Protein AF-A0A2V7C847-F1 (afdb_monomer)

Solvent-accessible surface area (backbone atoms only — not comparable to full-atom values): 15690 Å² total; per-residue (Å²): 113,68,68,62,54,52,50,50,49,53,51,52,54,48,43,52,40,37,51,51,35,56,69,55,49,76,76,31,42,34,55,38,58,64,88,46,53,33,32,20,44,33,34,31,58,15,56,32,92,61,45,35,52,54,46,49,51,51,30,59,78,64,74,48,41,28,23,35,25,29,14,31,58,37,35,71,74,41,48,65,57,46,34,48,44,40,74,72,67,32,42,64,26,30,21,29,23,79,65,59,54,33,56,82,42,55,58,70,56,37,37,51,27,43,55,53,15,41,54,53,50,12,67,53,51,74,48,66,33,55,36,32,33,53,34,95,76,35,47,26,55,46,45,63,57,40,29,61,75,65,63,32,41,53,42,64,49,70,40,64,56,48,81,94,47,77,57,56,28,72,54,36,31,50,51,46,61,74,66,64,49,49,10,31,21,36,51,43,37,29,53,39,77,44,86,65,32,30,66,31,42,64,71,19,48,63,62,36,54,51,52,40,42,74,73,62,38,45,58,29,28,57,65,34,51,66,70,58,50,64,62,54,57,48,49,49,52,51,49,62,75,64,51,81,74,81,89,67,91,70,85,76,77,79,81,86,79,82,85,81,86,87,81,89,80,89,84,85,89,85,88,84,86,90,85,84,88,86,83,89,82,84,82,136

Structure (mmCIF, N/CA/C/O backbone):
data_AF-A0A2V7C847-F1
#
_entry.id   AF-A0A2V7C847-F1
#
loop_
_atom_site.group_PDB
_atom_site.id
_atom_site.type_symbol
_atom_site.label_atom_id
_atom_site.label_alt_id
_atom_site.label_comp_id
_atom_site.label_asym_id
_atom_site.label_entity_id
_atom_site.label_seq_id
_atom_site.pdbx_PDB_ins_code
_atom_site.Cartn_x
_atom_site.Cartn_y
_atom_site.Cartn_z
_atom_site.occupancy
_atom_site.B_iso_or_equiv
_atom_site.auth_seq_id
_atom_site.auth_comp_id
_atom_site.auth_asym_id
_atom_site.auth_atom_id
_atom_site.pdbx_PDB_model_num
ATOM 1 N N . MET A 1 1 ? 32.191 13.948 -32.597 1.00 63.41 1 MET A N 1
ATOM 2 C CA . MET A 1 1 ? 30.907 14.693 -32.515 1.00 63.41 1 MET A CA 1
ATOM 3 C C . MET A 1 1 ? 29.656 13.808 -32.612 1.00 63.41 1 MET A C 1
ATOM 5 O O . MET A 1 1 ? 28.719 14.061 -31.869 1.00 63.41 1 MET A O 1
ATOM 9 N N . ILE A 1 2 ? 29.609 12.773 -33.466 1.00 70.44 2 ILE A N 1
ATOM 10 C CA . ILE A 1 2 ? 28.421 11.898 -33.628 1.00 70.44 2 ILE A CA 1
ATOM 11 C C . ILE A 1 2 ? 28.095 11.098 -32.352 1.00 70.44 2 ILE A C 1
ATOM 13 O O . ILE A 1 2 ? 26.959 11.124 -31.893 1.00 70.44 2 ILE A O 1
ATOM 17 N N . LEU A 1 3 ? 29.098 10.477 -31.719 1.00 63.53 3 LEU A N 1
ATOM 18 C CA . LEU A 1 3 ? 28.917 9.714 -30.473 1.00 63.53 3 LEU A CA 1
ATOM 19 C C . LEU A 1 3 ? 28.355 10.564 -29.319 1.00 63.53 3 LEU A C 1
ATOM 21 O O . LEU A 1 3 ? 27.485 10.104 -28.590 1.00 63.53 3 LEU A O 1
ATOM 25 N N . ALA A 1 4 ? 28.781 11.826 -29.199 1.00 55.19 4 ALA A N 1
ATOM 26 C CA . ALA A 1 4 ? 28.272 12.748 -28.181 1.00 55.19 4 ALA A CA 1
ATOM 27 C C . ALA A 1 4 ? 26.795 13.123 -28.413 1.00 55.19 4 ALA A C 1
ATOM 29 O O . ALA A 1 4 ? 26.022 13.207 -27.463 1.00 55.19 4 ALA A O 1
ATOM 30 N N . ARG A 1 5 ? 26.377 13.293 -29.676 1.00 64.62 5 ARG A N 1
ATOM 31 C CA . ARG A 1 5 ? 24.971 13.549 -30.038 1.00 64.62 5 ARG A CA 1
ATOM 32 C C . ARG A 1 5 ? 24.081 12.324 -29.810 1.00 64.62 5 ARG A C 1
ATOM 34 O O . ARG A 1 5 ? 22.969 12.478 -29.317 1.00 64.62 5 ARG A O 1
ATOM 41 N N . LEU A 1 6 ? 24.578 11.122 -30.111 1.00 70.19 6 LEU A N 1
ATOM 42 C CA . LEU A 1 6 ? 23.873 9.867 -29.822 1.00 70.19 6 LEU A CA 1
ATOM 43 C C . LEU A 1 6 ? 23.720 9.639 -28.312 1.00 70.19 6 LEU A C 1
ATOM 45 O O . LEU A 1 6 ? 22.632 9.291 -27.860 1.00 70.19 6 LEU A O 1
ATOM 49 N N . ALA A 1 7 ? 24.770 9.901 -27.530 1.00 64.94 7 ALA A N 1
ATOM 50 C CA . ALA A 1 7 ? 24.717 9.812 -26.073 1.00 64.94 7 ALA A CA 1
ATOM 51 C C . ALA A 1 7 ? 23.714 10.811 -25.470 1.00 64.94 7 ALA A C 1
ATOM 53 O O . ALA A 1 7 ? 22.916 10.435 -24.614 1.00 64.94 7 ALA A O 1
ATOM 54 N N . LEU A 1 8 ? 23.690 12.057 -25.960 1.00 73.69 8 LEU A N 1
ATOM 55 C CA . LEU A 1 8 ? 22.731 13.072 -25.514 1.00 73.69 8 LEU A CA 1
ATOM 56 C C . LEU A 1 8 ? 21.283 12.700 -25.877 1.00 73.69 8 LEU A C 1
ATOM 58 O O . LEU A 1 8 ? 20.383 12.860 -25.056 1.00 73.69 8 LEU A O 1
ATOM 62 N N . GLY A 1 9 ? 21.059 12.154 -27.076 1.00 76.12 9 GLY A N 1
ATOM 63 C CA . GLY A 1 9 ? 19.746 11.661 -27.499 1.00 76.12 9 GLY A CA 1
ATOM 64 C C . GLY A 1 9 ? 19.255 10.481 -26.654 1.00 76.12 9 GLY A C 1
ATOM 65 O O . GLY A 1 9 ? 18.103 10.470 -26.225 1.00 76.12 9 GLY A O 1
ATOM 66 N N . ALA A 1 10 ? 20.135 9.524 -26.351 1.00 78.38 10 ALA A N 1
ATOM 67 C CA . ALA A 1 10 ? 19.816 8.389 -25.486 1.00 78.38 10 ALA A CA 1
ATOM 68 C C . ALA A 1 10 ? 19.511 8.826 -24.043 1.00 78.38 10 ALA A C 1
ATOM 70 O O . ALA A 1 10 ? 18.536 8.360 -23.454 1.00 78.38 10 ALA A O 1
ATOM 71 N N . ALA A 1 11 ? 20.292 9.764 -23.495 1.00 77.56 11 ALA A N 1
ATOM 72 C CA . ALA A 1 11 ? 20.045 10.338 -22.174 1.00 77.56 11 ALA A CA 1
ATOM 73 C C . ALA A 1 11 ? 18.707 11.094 -22.119 1.00 77.56 11 ALA A C 1
ATOM 75 O O . ALA A 1 11 ? 17.936 10.905 -21.181 1.00 77.56 11 ALA A O 1
ATOM 76 N N . GLY A 1 12 ? 18.393 11.891 -23.146 1.00 81.44 12 GLY A N 1
ATOM 77 C CA . GLY A 1 12 ? 17.113 12.592 -23.260 1.00 81.44 12 GLY A CA 1
ATOM 78 C C . GLY A 1 12 ? 15.919 11.638 -23.366 1.00 81.44 12 GLY A C 1
ATOM 79 O O . GLY A 1 12 ? 14.918 11.827 -22.678 1.00 81.44 12 GLY A O 1
ATOM 80 N N . ALA A 1 13 ? 16.037 10.573 -24.163 1.00 81.81 13 ALA A N 1
ATOM 81 C CA . ALA A 1 13 ? 14.998 9.552 -24.292 1.00 81.81 13 ALA A CA 1
ATOM 82 C C . ALA A 1 13 ? 14.771 8.784 -22.980 1.00 81.81 13 ALA A C 1
ATOM 84 O O . ALA A 1 13 ? 13.625 8.563 -22.582 1.00 81.81 13 ALA A O 1
ATOM 85 N N . TRP A 1 14 ? 15.844 8.415 -22.274 1.00 81.94 14 TRP A N 1
ATOM 86 C CA . TRP A 1 14 ? 15.729 7.775 -20.965 1.00 81.94 14 TRP A CA 1
A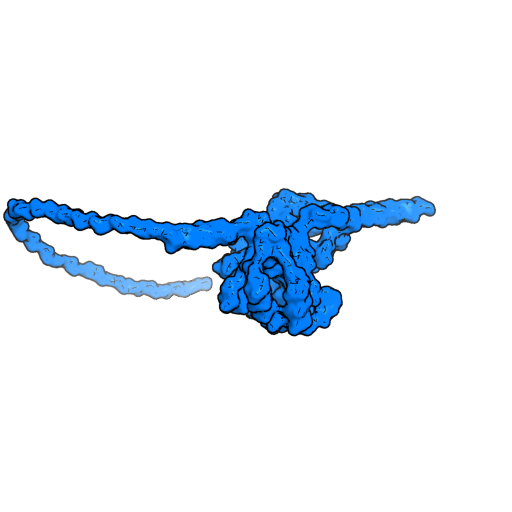TOM 87 C C . TRP A 1 14 ? 15.128 8.721 -19.922 1.00 81.94 14 TRP A C 1
ATOM 89 O O . TRP A 1 14 ? 14.224 8.318 -19.196 1.00 81.94 14 TRP A O 1
ATOM 99 N N . ALA A 1 15 ? 15.540 9.992 -19.892 1.00 80.06 15 ALA A N 1
ATOM 100 C CA . ALA A 1 15 ? 14.943 10.989 -19.009 1.00 80.06 15 ALA A CA 1
ATOM 101 C C . ALA A 1 15 ? 13.439 11.158 -19.287 1.00 80.06 15 ALA A C 1
ATOM 103 O O . ALA A 1 15 ? 12.631 11.117 -18.362 1.00 80.06 15 ALA A O 1
ATOM 104 N N . ALA A 1 16 ? 13.029 11.247 -20.554 1.00 82.75 16 ALA A N 1
ATOM 105 C CA . ALA A 1 16 ? 11.616 11.307 -20.922 1.00 82.75 16 ALA A CA 1
ATOM 106 C C . ALA A 1 16 ? 10.838 10.046 -20.501 1.00 82.75 16 ALA A C 1
ATOM 108 O O . ALA A 1 16 ? 9.692 10.152 -20.074 1.00 82.75 16 ALA A O 1
ATOM 109 N 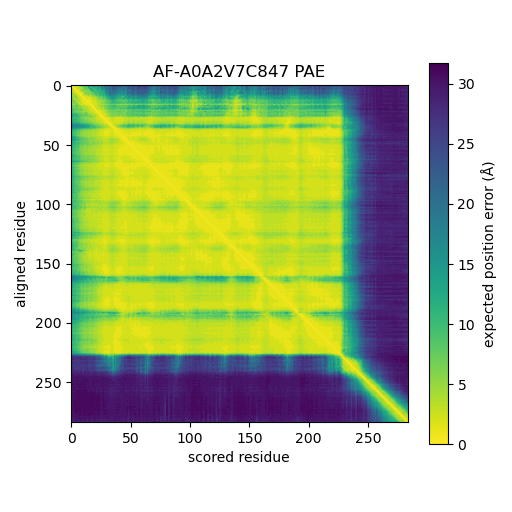N . TYR A 1 17 ? 11.456 8.863 -20.577 1.00 84.38 17 TYR A N 1
ATOM 110 C CA . TYR A 1 17 ? 10.845 7.588 -20.188 1.00 84.38 17 TYR A CA 1
ATOM 111 C C . TYR A 1 17 ? 10.769 7.369 -18.670 1.00 84.38 17 TYR A C 1
ATOM 113 O O . TYR A 1 17 ? 9.817 6.754 -18.190 1.00 84.38 17 TYR A O 1
ATOM 121 N N . ALA A 1 18 ? 11.774 7.827 -17.929 1.00 79.38 18 ALA A N 1
ATOM 122 C CA . ALA A 1 18 ? 11.956 7.522 -16.515 1.00 79.38 18 ALA A CA 1
ATOM 123 C C . ALA A 1 18 ? 11.469 8.670 -15.611 1.00 79.38 18 ALA A C 1
ATOM 125 O O . ALA A 1 18 ? 10.852 8.420 -14.585 1.00 79.38 18 ALA A O 1
ATOM 126 N N . TRP A 1 19 ? 11.671 9.930 -16.010 1.00 80.00 19 TRP A N 1
ATOM 127 C CA . TRP A 1 19 ? 11.243 11.116 -15.252 1.00 80.00 19 TRP A CA 1
ATOM 128 C C . TRP A 1 19 ? 9.922 11.694 -15.737 1.00 80.00 19 TRP A C 1
ATOM 130 O O . TRP A 1 19 ? 9.071 12.035 -14.919 1.00 80.00 19 TRP A O 1
ATOM 140 N N . GLY A 1 20 ? 9.728 11.782 -17.056 1.00 79.75 20 GLY A N 1
ATOM 141 C CA . GLY A 1 20 ? 8.493 12.307 -17.650 1.00 79.75 20 GLY A CA 1
ATOM 142 C C . GLY A 1 20 ? 7.205 11.728 -17.037 1.00 79.75 20 GLY A C 1
ATOM 143 O O . GLY A 1 20 ? 6.296 12.493 -16.711 1.00 79.75 20 GLY A O 1
ATOM 144 N N . PRO A 1 21 ? 7.117 10.412 -16.765 1.00 84.94 21 PRO A N 1
ATOM 145 C CA . PRO A 1 21 ? 5.919 9.806 -16.190 1.00 84.94 21 PRO A CA 1
ATOM 146 C C . PRO A 1 21 ? 5.657 10.174 -14.730 1.00 84.94 21 PRO A C 1
ATOM 148 O O . PRO A 1 21 ? 4.555 9.925 -14.251 1.00 84.94 21 PRO A O 1
ATOM 151 N N . HIS A 1 22 ? 6.596 10.801 -14.014 1.00 83.81 22 HIS A N 1
ATOM 152 C CA . HIS A 1 22 ? 6.296 11.339 -12.686 1.00 83.81 22 HIS A CA 1
ATOM 153 C C . HIS A 1 22 ? 5.215 12.426 -12.750 1.00 83.81 22 HIS A C 1
ATOM 155 O O . HIS A 1 22 ? 4.422 12.542 -11.816 1.00 83.81 22 HIS A O 1
ATOM 161 N N . LEU A 1 23 ? 5.082 13.135 -13.878 1.00 82.69 23 LEU A N 1
ATOM 162 C CA . LEU A 1 23 ? 3.962 14.052 -14.123 1.00 82.69 23 LEU A CA 1
ATOM 163 C C . LEU A 1 23 ? 2.610 13.320 -14.143 1.00 82.69 23 LEU A C 1
ATOM 165 O O . LEU A 1 23 ? 1.597 13.869 -13.712 1.00 82.69 23 LEU A O 1
ATOM 169 N N . LEU A 1 24 ? 2.598 12.051 -14.565 1.00 83.19 24 LEU A N 1
ATOM 170 C CA . LEU A 1 24 ? 1.407 11.196 -14.573 1.00 83.19 24 LEU A CA 1
ATOM 171 C C . LEU A 1 24 ? 1.066 10.636 -13.185 1.00 83.19 24 LEU A C 1
ATOM 173 O O . LEU A 1 24 ? -0.030 10.112 -12.996 1.00 83.19 24 LEU A O 1
ATOM 177 N N . THR A 1 25 ? 1.946 10.777 -12.185 1.00 86.94 25 THR A N 1
ATOM 178 C CA . THR A 1 25 ? 1.627 10.373 -10.799 1.00 86.94 25 THR A CA 1
ATOM 179 C C . THR A 1 25 ? 0.559 11.254 -10.154 1.00 86.94 25 THR A C 1
ATOM 181 O O . THR A 1 25 ? 0.037 10.904 -9.099 1.00 86.94 25 THR A O 1
ATOM 184 N N . THR A 1 26 ? 0.184 12.361 -10.800 1.00 82.25 26 THR A N 1
ATOM 185 C CA . THR A 1 26 ? -1.031 13.126 -10.487 1.00 82.25 26 THR A CA 1
ATOM 186 C C . THR A 1 26 ? -2.304 12.290 -10.660 1.00 82.25 26 THR A C 1
ATOM 188 O O . THR A 1 26 ? -3.271 12.506 -9.938 1.00 82.25 26 THR A O 1
ATOM 191 N N . GLY A 1 27 ? -2.287 11.295 -11.555 1.00 85.69 27 GLY A N 1
ATOM 192 C CA . GLY A 1 27 ? -3.357 10.309 -11.720 1.00 85.69 27 GLY A CA 1
ATOM 193 C C . GLY A 1 27 ? -3.273 9.112 -10.764 1.00 85.69 27 GLY A C 1
ATOM 194 O O . GLY A 1 27 ? -4.187 8.289 -10.750 1.00 85.69 27 GLY A O 1
ATOM 195 N N . CYS A 1 28 ? -2.202 8.988 -9.970 1.00 94.94 28 CYS A N 1
ATOM 196 C CA . CYS A 1 28 ? -2.127 7.993 -8.901 1.00 94.94 28 CYS A CA 1
ATOM 197 C C . CYS A 1 28 ? -2.910 8.479 -7.676 1.00 94.94 28 CYS A C 1
ATOM 199 O O . CYS A 1 28 ? -2.843 9.645 -7.285 1.00 94.94 28 CYS A O 1
ATOM 201 N N . VAL A 1 29 ? -3.614 7.563 -7.021 1.00 96.38 29 VAL A N 1
ATOM 202 C CA . VAL A 1 29 ? -4.362 7.860 -5.801 1.00 96.38 29 VAL A CA 1
ATOM 203 C C . VAL A 1 29 ? -3.384 8.062 -4.647 1.00 96.38 29 VAL A C 1
ATOM 205 O O . VAL A 1 29 ? -2.649 7.148 -4.303 1.00 96.38 29 VAL A O 1
ATOM 208 N N . ARG A 1 30 ? -3.382 9.241 -4.021 1.00 96.56 30 ARG A N 1
ATOM 209 C CA . ARG A 1 30 ? -2.573 9.528 -2.812 1.00 96.56 30 ARG A CA 1
ATOM 210 C C . ARG A 1 30 ? -3.402 9.584 -1.531 1.00 96.56 30 ARG A C 1
ATOM 212 O O . ARG A 1 30 ? -2.869 9.409 -0.445 1.00 96.56 30 ARG A O 1
ATOM 219 N N . ARG A 1 31 ? -4.696 9.859 -1.675 1.00 95.75 31 ARG A N 1
ATOM 220 C CA . ARG A 1 31 ? -5.695 9.936 -0.608 1.00 95.75 31 ARG A CA 1
ATOM 221 C C . ARG A 1 31 ? -7.075 9.644 -1.191 1.00 95.75 31 ARG A C 1
ATOM 223 O O . ARG A 1 31 ? -7.291 9.881 -2.382 1.00 95.75 31 ARG A O 1
ATOM 230 N N . GLY A 1 32 ? -7.981 9.155 -0.360 1.00 95.00 32 GLY A N 1
ATOM 231 C CA . GLY A 1 32 ? -9.395 9.019 -0.682 1.00 95.00 32 GLY A CA 1
ATOM 232 C C . GLY A 1 32 ? -10.190 10.318 -0.505 1.00 95.00 32 GLY A C 1
ATOM 233 O O . GLY A 1 32 ? -9.623 11.366 -0.174 1.00 95.00 32 GLY A O 1
ATOM 234 N N . PRO A 1 33 ? -11.513 10.264 -0.733 1.00 92.06 33 PRO A N 1
ATOM 235 C CA . PRO A 1 33 ? -12.421 11.378 -0.488 1.00 92.06 33 PRO A CA 1
ATOM 236 C C . PRO A 1 33 ? -12.409 11.819 0.981 1.00 92.06 33 PRO A C 1
ATOM 238 O O . PRO A 1 33 ? -12.364 10.997 1.890 1.00 92.06 33 PRO A O 1
ATOM 241 N N . ALA A 1 34 ? -12.533 13.127 1.218 1.00 89.94 34 ALA A N 1
ATOM 242 C CA . ALA A 1 34 ? -12.590 13.694 2.570 1.00 89.94 34 ALA A CA 1
ATOM 243 C C . ALA A 1 34 ? -14.003 13.682 3.189 1.00 89.94 34 ALA A C 1
ATOM 245 O O . ALA A 1 34 ? -14.193 14.173 4.298 1.00 89.94 34 ALA A O 1
ATOM 246 N N . ALA A 1 35 ? -14.998 13.144 2.473 1.00 86.00 35 ALA A N 1
ATOM 247 C CA . ALA A 1 35 ? -16.400 13.139 2.896 1.00 86.00 35 ALA A CA 1
ATOM 248 C C . ALA A 1 35 ? -16.658 12.269 4.139 1.00 86.00 35 ALA A C 1
ATOM 250 O O . ALA A 1 35 ? -17.640 12.483 4.844 1.00 86.00 35 ALA A O 1
ATOM 251 N N . ARG A 1 36 ? -15.783 11.293 4.413 1.00 85.62 36 ARG A N 1
ATOM 252 C CA . ARG A 1 36 ? -15.861 10.407 5.578 1.00 85.62 36 ARG A CA 1
ATOM 253 C C . ARG A 1 36 ? -14.547 10.442 6.344 1.00 85.62 36 ARG A C 1
ATOM 255 O O . ARG A 1 36 ? -13.473 10.526 5.748 1.00 85.62 36 ARG A O 1
ATOM 262 N N . ARG A 1 37 ? -14.629 10.352 7.673 1.00 94.75 37 ARG A N 1
ATOM 263 C CA . ARG A 1 37 ? -13.460 10.230 8.553 1.00 94.75 37 ARG A CA 1
ATOM 264 C C . ARG A 1 37 ? -12.945 8.791 8.524 1.00 94.75 37 ARG A C 1
ATOM 266 O O . ARG A 1 37 ? -12.982 8.099 9.530 1.00 94.75 37 ARG A O 1
ATOM 273 N N . SER A 1 38 ? -12.460 8.350 7.371 1.00 96.94 38 SER A N 1
ATOM 274 C CA . SER A 1 38 ? -11.885 7.016 7.200 1.00 96.94 38 SER A CA 1
ATOM 275 C C . SER A 1 38 ? -10.416 7.120 6.790 1.00 96.94 38 SER A C 1
ATOM 277 O O . SER A 1 38 ? -10.028 8.061 6.090 1.00 96.94 38 SER A O 1
ATOM 279 N N . ILE A 1 39 ? -9.603 6.169 7.247 1.00 98.25 39 ILE A N 1
ATOM 280 C CA . ILE A 1 39 ? -8.170 6.060 6.958 1.00 98.25 39 ILE A CA 1
ATOM 281 C C . ILE A 1 39 ? -7.874 4.628 6.507 1.00 98.25 39 ILE A C 1
ATOM 283 O O . ILE A 1 39 ? -8.338 3.670 7.123 1.00 98.25 39 ILE A O 1
ATOM 287 N N . ALA A 1 40 ? -7.080 4.481 5.448 1.00 98.50 40 ALA A N 1
ATOM 288 C CA . ALA A 1 40 ? -6.572 3.186 5.020 1.00 98.50 40 ALA A CA 1
ATOM 289 C C . ALA A 1 40 ? -5.156 2.966 5.562 1.00 98.50 40 ALA A C 1
ATOM 291 O O . ALA A 1 40 ? -4.225 3.705 5.225 1.00 98.50 40 ALA A O 1
ATOM 292 N N . LEU A 1 41 ? -4.996 1.923 6.375 1.00 98.62 41 LEU A N 1
ATOM 293 C CA . LEU A 1 41 ? -3.685 1.380 6.714 1.00 98.62 41 LEU A CA 1
ATOM 294 C C . LEU A 1 41 ? -3.204 0.496 5.568 1.00 98.62 41 LEU A C 1
ATOM 296 O O . LEU A 1 41 ? -3.935 -0.392 5.116 1.00 98.62 41 LEU A O 1
ATOM 300 N N . THR A 1 42 ? -1.984 0.748 5.099 1.00 98.62 42 THR A N 1
ATOM 301 C CA . THR A 1 42 ? -1.376 -0.017 4.012 1.00 98.62 42 THR A CA 1
ATOM 302 C C . THR A 1 42 ? -0.017 -0.557 4.418 1.00 98.62 42 THR A C 1
ATOM 304 O O . THR A 1 42 ? 0.741 0.151 5.075 1.00 98.62 42 THR A O 1
ATOM 307 N N . PHE A 1 43 ? 0.253 -1.806 4.049 1.00 98.38 43 PHE A N 1
ATOM 308 C CA . PHE A 1 43 ? 1.487 -2.515 4.371 1.00 98.38 43 PHE A CA 1
ATOM 309 C C . PHE A 1 43 ? 2.204 -2.927 3.088 1.00 98.38 43 PHE A C 1
ATOM 311 O O . PHE A 1 43 ? 1.636 -3.674 2.290 1.00 98.38 43 PHE A O 1
ATOM 318 N N . ASP A 1 44 ? 3.424 -2.439 2.909 1.00 97.06 44 ASP A N 1
ATOM 319 C CA . ASP A 1 44 ? 4.288 -2.699 1.764 1.00 97.06 44 ASP A CA 1
ATOM 320 C C . ASP A 1 44 ? 5.378 -3.720 2.100 1.00 97.06 44 ASP A C 1
ATOM 322 O O . ASP A 1 44 ? 5.758 -3.923 3.255 1.00 97.06 44 ASP A O 1
ATOM 326 N N . ASP A 1 45 ? 5.931 -4.299 1.037 1.00 95.62 45 ASP A N 1
ATOM 327 C CA . ASP A 1 45 ? 7.065 -5.224 1.004 1.00 95.62 45 ASP A CA 1
ATOM 328 C C . ASP A 1 45 ? 6.755 -6.673 1.391 1.00 95.62 45 ASP A C 1
ATOM 330 O O . ASP A 1 45 ? 7.519 -7.569 1.031 1.00 95.62 45 ASP A O 1
ATOM 334 N N . GLY A 1 46 ? 5.665 -6.951 2.095 1.00 94.12 46 GLY A N 1
ATOM 335 C CA . GLY A 1 46 ? 5.269 -8.299 2.497 1.00 94.12 46 GLY A CA 1
ATOM 336 C C . GLY A 1 46 ? 4.989 -9.272 1.343 1.00 94.12 46 GLY A C 1
ATOM 337 O O . GLY A 1 46 ? 5.039 -8.921 0.161 1.00 94.12 46 GLY A O 1
ATOM 338 N N . PRO A 1 47 ? 4.647 -10.531 1.649 1.00 96.94 47 PRO A N 1
ATOM 339 C CA . PRO A 1 47 ? 4.531 -11.095 2.994 1.00 96.94 47 PRO A CA 1
ATOM 340 C C . PRO A 1 47 ? 5.864 -11.634 3.542 1.00 96.94 47 PRO A C 1
ATOM 342 O O . PRO A 1 47 ? 6.684 -12.178 2.802 1.00 96.94 47 PRO A O 1
ATOM 345 N N . ASP A 1 48 ? 6.041 -11.545 4.856 1.00 95.56 48 ASP A N 1
ATOM 346 C CA . ASP A 1 48 ? 7.078 -12.224 5.637 1.00 95.56 48 ASP A CA 1
ATOM 347 C C . ASP A 1 48 ? 6.440 -13.215 6.628 1.00 95.56 48 ASP A C 1
ATOM 349 O O . ASP A 1 48 ? 5.465 -12.887 7.303 1.00 95.56 48 ASP A O 1
ATOM 353 N N . ALA A 1 49 ? 7.009 -14.421 6.746 1.00 94.94 49 ALA A N 1
ATOM 354 C CA . ALA A 1 49 ? 6.456 -15.507 7.569 1.00 94.94 49 ALA A CA 1
ATOM 355 C C . ALA A 1 49 ? 6.389 -15.195 9.075 1.00 94.94 49 ALA A C 1
ATOM 357 O O . ALA A 1 49 ? 5.732 -15.916 9.822 1.00 94.94 49 ALA A O 1
ATOM 358 N N . VAL A 1 50 ? 7.116 -14.182 9.552 1.00 95.38 50 VAL A N 1
ATOM 359 C CA . VAL A 1 50 ? 7.182 -13.827 10.972 1.00 95.38 50 VAL A CA 1
ATOM 360 C C . VAL A 1 50 ? 6.495 -12.494 11.216 1.00 95.38 50 VAL A C 1
ATOM 362 O O . VAL A 1 50 ? 5.649 -12.384 12.103 1.00 95.38 50 VAL A O 1
ATOM 365 N N . TRP A 1 51 ? 6.872 -11.462 10.468 1.00 96.75 51 TRP A N 1
ATOM 366 C CA . TRP A 1 51 ? 6.436 -10.101 10.753 1.00 96.75 51 TRP A CA 1
ATOM 367 C C . TRP A 1 51 ? 5.022 -9.819 10.256 1.00 96.75 51 TRP A C 1
ATOM 369 O O . TRP A 1 51 ? 4.215 -9.301 11.032 1.00 96.75 51 TRP A O 1
ATOM 379 N N . THR A 1 52 ? 4.687 -10.225 9.028 1.00 97.81 52 THR A N 1
ATOM 380 C CA . THR A 1 52 ? 3.324 -10.083 8.493 1.00 97.81 52 THR A CA 1
ATOM 381 C C . THR A 1 52 ? 2.327 -10.865 9.347 1.00 97.81 52 THR A C 1
ATOM 383 O O . THR A 1 52 ? 1.273 -10.338 9.690 1.00 97.81 52 THR A O 1
ATOM 386 N N . GLU A 1 53 ? 2.675 -12.079 9.785 1.00 97.75 53 GLU A N 1
ATOM 387 C CA . GLU A 1 53 ? 1.824 -12.889 10.672 1.00 97.75 53 GLU A CA 1
ATOM 388 C C . GLU A 1 53 ? 1.543 -12.192 12.016 1.00 97.75 53 GLU A C 1
ATOM 390 O O . GLU A 1 53 ? 0.396 -12.146 12.461 1.00 97.75 53 GLU A O 1
ATOM 395 N N . ARG A 1 54 ? 2.554 -11.562 12.633 1.00 97.94 54 ARG A N 1
ATOM 396 C CA . ARG A 1 54 ? 2.375 -10.780 13.874 1.00 97.94 54 ARG A CA 1
ATOM 397 C C . ARG A 1 54 ? 1.512 -9.538 13.668 1.00 97.94 54 ARG A C 1
ATOM 399 O O . ARG A 1 54 ? 0.732 -9.175 14.545 1.00 97.94 54 ARG A O 1
ATOM 406 N N . ILE A 1 55 ? 1.656 -8.872 12.525 1.00 98.31 55 ILE A N 1
ATOM 407 C CA . ILE A 1 55 ? 0.818 -7.725 12.159 1.00 98.31 55 ILE A CA 1
ATOM 408 C C . ILE A 1 55 ? -0.636 -8.170 11.977 1.00 98.31 55 ILE A C 1
ATOM 410 O O . ILE A 1 55 ? -1.536 -7.510 12.494 1.00 98.31 55 ILE A O 1
ATOM 414 N N . LEU A 1 56 ? -0.874 -9.318 11.335 1.00 98.25 56 LEU A N 1
ATOM 415 C CA . LEU A 1 56 ? -2.208 -9.907 11.213 1.00 98.25 56 LEU A CA 1
ATOM 416 C C . LEU A 1 56 ? -2.826 -10.224 12.578 1.00 98.25 56 LEU A C 1
ATOM 418 O O . LEU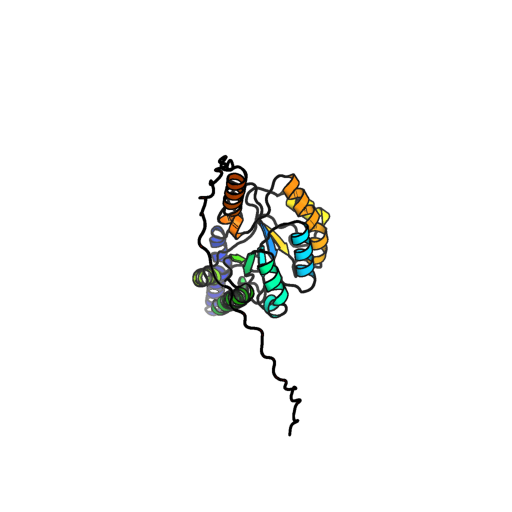 A 1 56 ? -3.998 -9.922 12.786 1.00 98.25 56 LEU A O 1
ATOM 422 N N . ASP A 1 57 ? -2.056 -10.770 13.522 1.00 98.25 57 ASP A N 1
ATOM 423 C CA . ASP A 1 57 ? -2.542 -11.019 14.887 1.00 98.25 57 ASP A CA 1
ATOM 424 C C . ASP A 1 57 ? -3.018 -9.722 15.565 1.00 98.25 57 ASP A C 1
ATOM 426 O O . ASP A 1 57 ? -4.093 -9.690 16.171 1.00 98.25 57 ASP A O 1
ATOM 430 N N . ILE A 1 58 ? -2.259 -8.628 15.414 1.00 98.56 58 ILE A N 1
ATOM 431 C CA . ILE A 1 58 ? -2.636 -7.310 15.944 1.00 98.56 58 ILE A CA 1
ATOM 432 C C . ILE A 1 58 ? -3.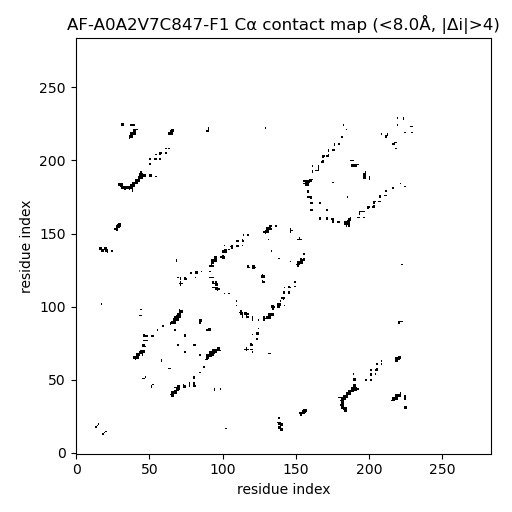912 -6.798 15.271 1.00 98.56 58 ILE A C 1
ATOM 434 O O . ILE A 1 58 ? -4.820 -6.344 15.965 1.00 98.56 58 ILE A O 1
ATOM 438 N N . LEU A 1 59 ? -4.006 -6.871 13.940 1.00 98.44 59 LEU A N 1
ATOM 439 C CA . LEU A 1 59 ? -5.180 -6.401 13.197 1.00 98.44 59 LEU A CA 1
ATOM 440 C C . LEU A 1 59 ? -6.445 -7.175 13.578 1.00 98.44 59 LEU A C 1
ATOM 442 O O . LEU A 1 59 ? -7.492 -6.559 13.780 1.00 98.44 59 LEU A O 1
ATOM 446 N N . VAL A 1 60 ? -6.340 -8.497 13.747 1.00 97.38 60 VAL A N 1
ATOM 447 C CA . VAL A 1 60 ? -7.438 -9.350 14.224 1.00 97.38 60 VAL A CA 1
ATOM 448 C C . VAL A 1 60 ? -7.854 -8.947 15.634 1.00 97.38 60 VAL A C 1
ATOM 450 O O . VAL A 1 60 ? -9.035 -8.693 15.865 1.00 97.38 60 VAL A O 1
ATOM 453 N N . HIS A 1 61 ? -6.901 -8.824 16.563 1.00 97.94 61 HIS A N 1
ATOM 454 C CA . HIS A 1 61 ? -7.189 -8.430 17.944 1.00 97.94 61 HIS A CA 1
ATOM 455 C C . HIS A 1 61 ? -7.810 -7.030 18.034 1.00 97.94 61 HIS A C 1
ATOM 457 O O . HIS A 1 61 ? -8.666 -6.764 18.874 1.00 97.94 61 HIS A O 1
ATOM 463 N N . LYS A 1 62 ? -7.399 -6.125 17.144 1.00 98.00 62 LYS A N 1
ATOM 464 C CA . LYS A 1 62 ? -7.948 -4.775 17.047 1.00 98.00 62 LYS A CA 1
ATOM 465 C C . LYS A 1 62 ? -9.201 -4.694 16.179 1.00 98.00 62 LYS A C 1
ATOM 467 O O . LYS A 1 62 ? -9.756 -3.604 16.080 1.00 98.00 62 LYS A O 1
ATOM 472 N N . HIS A 1 63 ? -9.672 -5.774 15.556 1.00 96.31 63 HIS A N 1
ATOM 473 C CA . HIS A 1 63 ? -10.783 -5.744 14.596 1.00 96.31 63 HIS A CA 1
ATOM 474 C C . HIS A 1 63 ? -10.612 -4.643 13.529 1.00 96.31 63 HIS A C 1
ATOM 476 O O . HIS A 1 63 ? -11.528 -3.860 13.277 1.00 96.31 63 HIS A O 1
ATOM 482 N N . ALA A 1 64 ? -9.406 -4.494 12.982 1.00 96.94 64 ALA A N 1
ATOM 483 C CA . ALA A 1 64 ? -9.078 -3.467 11.997 1.00 96.94 64 ALA A CA 1
ATOM 484 C C . ALA A 1 64 ? -8.861 -4.098 10.620 1.00 96.94 64 ALA A C 1
ATOM 486 O O . ALA A 1 64 ? -8.192 -5.123 10.503 1.00 96.94 64 ALA A O 1
ATOM 487 N N . ARG A 1 65 ? -9.393 -3.465 9.569 1.00 95.25 65 ARG A N 1
ATOM 488 C CA . ARG A 1 65 ? -9.094 -3.826 8.179 1.00 95.25 65 ARG A CA 1
ATOM 489 C C . ARG A 1 65 ? -7.960 -2.971 7.625 1.00 95.25 65 ARG A C 1
ATOM 491 O O . ARG A 1 65 ? -7.682 -1.883 8.121 1.00 95.25 65 ARG A O 1
ATOM 498 N N . ALA A 1 66 ? -7.285 -3.510 6.617 1.00 98.44 66 ALA A N 1
ATOM 499 C CA . ALA A 1 66 ? -6.099 -2.922 6.012 1.00 98.44 66 ALA A CA 1
ATOM 500 C C . ALA A 1 66 ? -5.876 -3.489 4.607 1.00 98.44 66 ALA A C 1
ATOM 502 O O . ALA A 1 66 ? -6.525 -4.465 4.215 1.00 98.44 66 ALA A O 1
ATOM 503 N N . SER A 1 67 ? -4.945 -2.884 3.871 1.00 98.75 67 SER A N 1
ATOM 504 C CA . SER A 1 67 ? -4.531 -3.341 2.540 1.00 98.75 67 SER A CA 1
ATOM 505 C C . SER A 1 67 ? -3.055 -3.715 2.534 1.00 98.75 67 SER A C 1
ATOM 507 O O . SER A 1 67 ? -2.229 -2.977 3.058 1.00 98.75 67 SER A O 1
ATOM 509 N N . PHE A 1 68 ? -2.711 -4.837 1.919 1.00 98.75 68 PHE A N 1
ATOM 510 C CA . PHE A 1 68 ? -1.345 -5.336 1.833 1.00 98.75 68 PHE A CA 1
ATOM 511 C C . PHE A 1 68 ? -0.875 -5.293 0.379 1.00 98.75 68 PHE A C 1
ATOM 513 O O . PHE A 1 68 ? -1.429 -5.990 -0.472 1.00 98.75 68 PHE A O 1
ATOM 520 N N . PHE A 1 69 ? 0.135 -4.477 0.089 1.00 98.75 69 PHE A N 1
ATOM 521 C CA . PHE A 1 69 ? 0.801 -4.408 -1.206 1.00 98.75 69 PHE A CA 1
ATOM 522 C C . PHE A 1 69 ? 1.939 -5.427 -1.222 1.00 98.75 69 PHE A C 1
ATOM 524 O O . PHE A 1 69 ? 3.033 -5.194 -0.714 1.00 98.75 69 PHE A O 1
ATOM 531 N N . LEU A 1 70 ? 1.659 -6.591 -1.805 1.00 98.69 70 LEU A N 1
ATOM 532 C CA . LEU A 1 70 ? 2.530 -7.754 -1.700 1.00 98.69 70 LEU A CA 1
ATOM 533 C C . LEU A 1 70 ? 3.518 -7.859 -2.865 1.00 98.69 70 LEU A C 1
ATOM 535 O O . LEU A 1 70 ? 3.165 -7.673 -4.035 1.00 98.69 70 LEU A O 1
ATOM 539 N N . VAL A 1 71 ? 4.745 -8.258 -2.542 1.00 98.69 71 VAL A N 1
ATOM 540 C CA . VAL A 1 71 ? 5.800 -8.608 -3.493 1.00 98.69 71 VAL A CA 1
ATOM 541 C C . VAL A 1 71 ? 5.617 -10.058 -3.943 1.00 98.69 71 VAL A C 1
ATOM 543 O O . VAL A 1 71 ? 5.646 -10.994 -3.138 1.00 98.69 71 VAL A O 1
ATOM 546 N N . GLY A 1 72 ? 5.472 -10.267 -5.252 1.00 98.38 72 GLY A N 1
ATOM 547 C CA . GLY A 1 72 ? 5.162 -11.574 -5.839 1.00 98.38 72 GLY A CA 1
ATOM 548 C C . GLY A 1 72 ? 6.154 -12.687 -5.474 1.00 98.38 72 GLY A C 1
ATOM 549 O O . GLY A 1 72 ? 5.737 -13.794 -5.140 1.00 98.38 72 GLY A O 1
ATOM 550 N N . GLU A 1 73 ? 7.461 -12.413 -5.462 1.00 98.25 73 GLU A N 1
ATOM 551 C CA . GLU A 1 73 ? 8.471 -13.407 -5.070 1.00 98.25 73 GLU A CA 1
ATOM 552 C C . GLU A 1 73 ? 8.356 -13.844 -3.612 1.00 98.25 73 GLU A C 1
ATOM 554 O O . GLU A 1 73 ? 8.668 -14.989 -3.287 1.00 98.25 73 GLU A O 1
ATOM 559 N N . ARG A 1 74 ? 7.937 -12.942 -2.724 1.00 98.31 74 ARG A N 1
ATOM 560 C CA . ARG A 1 74 ? 7.737 -13.253 -1.306 1.00 98.31 74 ARG A CA 1
ATOM 561 C C . ARG A 1 74 ? 6.434 -14.019 -1.115 1.00 98.31 74 ARG A C 1
ATOM 563 O O . ARG A 1 74 ? 6.444 -15.078 -0.499 1.00 98.31 74 ARG A O 1
ATOM 570 N N . ALA A 1 75 ? 5.367 -13.591 -1.787 1.00 98.50 75 ALA A N 1
ATOM 571 C CA . ALA A 1 75 ? 4.099 -14.312 -1.838 1.00 98.50 75 ALA A CA 1
ATOM 572 C C . ALA A 1 75 ? 4.250 -15.756 -2.351 1.00 98.50 75 ALA A C 1
ATOM 574 O O . ALA A 1 75 ? 3.591 -16.661 -1.850 1.00 98.50 75 ALA A O 1
ATOM 575 N N . ALA A 1 76 ? 5.148 -15.995 -3.313 1.00 98.44 76 ALA A N 1
ATOM 576 C CA . ALA A 1 76 ? 5.445 -17.340 -3.807 1.00 98.44 76 ALA A CA 1
ATOM 577 C C . ALA A 1 76 ? 6.138 -18.233 -2.764 1.00 98.44 76 ALA A C 1
ATOM 579 O O . ALA A 1 76 ? 6.014 -19.454 -2.837 1.00 98.44 76 ALA A O 1
ATOM 580 N N . ARG A 1 77 ? 6.887 -17.637 -1.827 1.00 98.12 77 ARG A N 1
ATOM 581 C CA . ARG A 1 77 ? 7.611 -18.352 -0.768 1.00 98.12 77 ARG A CA 1
ATOM 582 C C . ARG A 1 77 ? 6.723 -18.693 0.426 1.00 98.12 77 ARG A C 1
ATOM 584 O O . ARG A 1 77 ? 6.943 -19.739 1.022 1.00 98.12 77 ARG A O 1
ATOM 591 N N . VAL A 1 78 ? 5.751 -17.836 0.746 1.00 97.50 78 VAL A N 1
ATOM 592 C CA . VAL A 1 78 ? 4.842 -17.994 1.899 1.00 97.50 78 VAL A CA 1
ATOM 593 C C . VAL A 1 78 ? 3.364 -17.847 1.483 1.00 97.50 78 VAL A C 1
ATOM 595 O O . VAL A 1 78 ? 2.653 -16.929 1.907 1.00 97.50 78 VAL A O 1
ATOM 598 N N . PRO A 1 79 ? 2.862 -18.707 0.575 1.00 98.31 79 PRO A N 1
ATOM 599 C CA . PRO A 1 79 ? 1.511 -18.579 0.023 1.00 98.31 79 PRO A CA 1
ATOM 600 C C . PRO A 1 79 ? 0.400 -18.721 1.077 1.00 98.31 79 PRO A C 1
ATOM 602 O O . PRO A 1 79 ? -0.704 -18.211 0.885 1.00 98.31 79 PRO A O 1
ATOM 605 N N . GLU A 1 80 ? 0.657 -19.416 2.182 1.00 98.19 80 GLU A N 1
ATOM 606 C CA . GLU A 1 80 ? -0.238 -19.529 3.335 1.00 98.19 80 GLU A CA 1
ATOM 607 C C . GLU A 1 80 ? -0.533 -18.177 3.987 1.00 98.19 80 GLU A C 1
ATOM 609 O O . GLU A 1 80 ? -1.706 -17.888 4.229 1.00 98.19 80 GLU A O 1
ATOM 614 N N . THR A 1 81 ? 0.473 -17.313 4.154 1.00 98.31 81 THR A N 1
ATOM 615 C CA . THR A 1 81 ? 0.288 -15.954 4.679 1.00 98.31 81 THR A CA 1
ATOM 616 C C . THR A 1 81 ? -0.624 -15.143 3.769 1.00 98.31 81 THR A C 1
ATOM 618 O O . THR A 1 81 ? -1.555 -14.496 4.238 1.00 98.31 81 THR A O 1
ATOM 621 N N . VAL A 1 82 ? -0.452 -15.242 2.447 1.00 98.50 82 VAL A N 1
ATOM 622 C CA . VAL A 1 82 ? -1.323 -14.551 1.477 1.00 98.50 82 VAL A CA 1
ATOM 623 C C . VAL A 1 82 ? -2.779 -14.998 1.615 1.00 98.50 82 VAL A C 1
ATOM 625 O O . VAL A 1 82 ? -3.689 -14.170 1.652 1.00 98.50 82 VAL A O 1
ATOM 628 N N . ARG A 1 83 ? -3.018 -16.308 1.737 1.00 98.44 83 ARG A N 1
ATOM 629 C CA . ARG A 1 83 ? -4.373 -16.840 1.946 1.00 98.44 83 ARG A CA 1
ATOM 630 C C . ARG A 1 83 ? -4.953 -16.393 3.285 1.00 98.44 83 ARG A C 1
ATOM 632 O O . ARG A 1 83 ? -6.139 -16.082 3.341 1.00 98.44 83 ARG A O 1
ATOM 639 N N . ARG A 1 84 ? -4.132 -16.320 4.338 1.00 98.00 84 ARG A N 1
ATOM 640 C CA . ARG A 1 84 ? -4.537 -15.814 5.655 1.00 98.00 84 ARG A CA 1
ATOM 641 C C . ARG A 1 84 ? -4.949 -14.342 5.584 1.00 98.00 84 ARG A C 1
ATOM 643 O O . ARG A 1 84 ? -6.016 -14.009 6.093 1.00 98.00 84 ARG A O 1
ATOM 650 N N . ILE A 1 85 ? -4.165 -13.494 4.908 1.00 98.44 85 ILE A N 1
ATOM 651 C CA . ILE A 1 85 ? -4.498 -12.078 4.659 1.00 98.44 85 ILE A CA 1
ATOM 652 C C . ILE A 1 85 ? -5.885 -11.980 4.005 1.00 98.44 85 ILE A C 1
ATOM 654 O O . ILE A 1 85 ? -6.756 -11.267 4.504 1.00 98.44 85 ILE A O 1
ATOM 658 N N . ALA A 1 86 ? -6.111 -12.738 2.926 1.00 97.75 86 ALA A N 1
ATOM 659 C CA . ALA A 1 86 ? -7.385 -12.742 2.207 1.00 97.75 86 ALA A CA 1
ATOM 660 C C . ALA A 1 86 ? -8.555 -13.229 3.081 1.00 97.75 86 ALA A C 1
ATOM 662 O O . ALA A 1 86 ? -9.614 -12.602 3.103 1.00 97.75 86 ALA A O 1
ATOM 663 N N . ALA A 1 87 ? -8.363 -14.335 3.808 1.00 97.06 87 ALA A N 1
ATOM 664 C CA . ALA A 1 87 ? -9.383 -14.944 4.659 1.00 97.06 87 ALA A CA 1
ATOM 665 C C . ALA A 1 87 ? -9.767 -14.060 5.858 1.00 97.06 87 ALA A C 1
ATOM 667 O O . ALA A 1 87 ? -10.911 -14.100 6.301 1.00 97.06 87 ALA A O 1
ATOM 668 N N . ALA A 1 88 ? -8.841 -13.232 6.350 1.00 96.31 88 ALA A N 1
ATOM 669 C CA . ALA A 1 88 ? -9.095 -12.242 7.396 1.00 96.31 88 ALA A CA 1
ATOM 670 C C . ALA A 1 88 ? -9.834 -10.983 6.888 1.00 96.31 88 ALA A C 1
ATOM 672 O O . ALA A 1 88 ? -10.102 -10.069 7.665 1.00 96.31 88 ALA A O 1
ATOM 673 N N . GLY A 1 89 ? -10.180 -10.920 5.596 1.00 96.12 89 GLY A N 1
ATOM 674 C CA . GLY A 1 89 ? -10.936 -9.809 5.014 1.00 96.12 89 GLY A CA 1
ATOM 675 C C . GLY A 1 89 ? -10.091 -8.578 4.684 1.00 96.12 89 GLY A C 1
ATOM 676 O O . GLY A 1 89 ? -10.648 -7.514 4.411 1.00 96.12 89 GLY A O 1
ATOM 677 N N . HIS A 1 90 ? -8.763 -8.703 4.686 1.00 98.44 90 HIS A N 1
ATOM 678 C CA . HIS A 1 90 ? -7.874 -7.645 4.219 1.00 98.44 90 HIS A CA 1
ATOM 679 C C . HIS A 1 90 ? -7.846 -7.580 2.686 1.00 98.44 90 HIS A C 1
ATOM 681 O O . HIS A 1 90 ? -8.151 -8.545 1.972 1.00 98.44 90 HIS A O 1
ATOM 687 N N . GLU A 1 91 ? -7.474 -6.419 2.159 1.00 98.56 91 GLU A N 1
ATOM 688 C CA . GLU A 1 91 ? -7.292 -6.239 0.724 1.00 98.56 91 GLU A CA 1
ATOM 689 C C . GLU A 1 91 ? -5.880 -6.650 0.306 1.00 98.56 91 GLU A C 1
ATOM 691 O O . GLU A 1 91 ? -4.900 -6.248 0.925 1.00 98.56 91 GLU A O 1
ATOM 696 N N . ILE A 1 92 ? -5.774 -7.438 -0.766 1.00 98.75 92 ILE A N 1
ATOM 697 C CA . ILE A 1 92 ? -4.493 -7.769 -1.390 1.00 98.75 92 ILE A CA 1
ATOM 698 C C . ILE A 1 92 ? -4.317 -6.890 -2.625 1.00 98.75 92 ILE A C 1
ATOM 700 O O . ILE A 1 92 ? -5.134 -6.904 -3.548 1.00 98.75 92 ILE A O 1
ATOM 704 N N . ALA A 1 93 ? -3.221 -6.146 -2.628 1.00 98.62 93 ALA A N 1
ATOM 705 C CA . ALA A 1 93 ? -2.751 -5.292 -3.702 1.00 98.62 93 ALA A CA 1
ATOM 706 C C . ALA A 1 93 ? -1.354 -5.747 -4.161 1.00 98.62 93 ALA A C 1
ATOM 708 O O . ALA A 1 93 ? -0.694 -6.548 -3.497 1.00 98.62 93 ALA A O 1
ATOM 709 N N . SER A 1 94 ? -0.898 -5.269 -5.318 1.00 98.56 94 SER A N 1
ATOM 710 C CA . SER A 1 94 ? 0.395 -5.658 -5.889 1.00 98.56 94 SER A CA 1
ATOM 711 C C . SER A 1 94 ? 1.491 -4.625 -5.616 1.00 98.56 94 SER A C 1
ATOM 713 O O . SER A 1 94 ? 1.286 -3.424 -5.796 1.00 98.56 94 SER A O 1
ATOM 715 N N . HIS A 1 95 ? 2.681 -5.108 -5.253 1.00 98.38 95 HIS A N 1
ATOM 716 C CA . HIS A 1 95 ? 3.919 -4.327 -5.159 1.00 98.38 95 HIS A CA 1
ATOM 717 C C . HIS A 1 95 ? 4.990 -4.803 -6.160 1.00 98.38 95 HIS A C 1
ATOM 719 O O . HIS A 1 95 ? 6.198 -4.714 -5.936 1.00 98.38 95 HIS A O 1
ATOM 725 N N . GLY A 1 96 ? 4.540 -5.356 -7.291 1.00 97.88 96 GLY A N 1
ATOM 726 C CA . GLY A 1 96 ? 5.410 -5.943 -8.310 1.00 97.88 96 GLY A CA 1
ATOM 727 C C . GLY A 1 96 ? 5.961 -7.314 -7.916 1.00 97.88 96 GLY A C 1
ATOM 728 O O . GLY A 1 96 ? 5.549 -7.922 -6.926 1.00 97.88 96 GLY A O 1
ATOM 729 N N . TRP A 1 97 ? 6.867 -7.851 -8.736 1.00 98.38 97 TRP A N 1
ATOM 730 C CA . TRP A 1 97 ? 7.348 -9.220 -8.572 1.00 98.38 97 TRP A CA 1
ATOM 731 C C . TRP A 1 97 ? 8.557 -9.295 -7.642 1.00 98.38 97 TRP A C 1
ATOM 733 O O . TRP A 1 97 ? 8.499 -10.026 -6.658 1.00 98.38 97 TRP A O 1
ATOM 743 N N . SER A 1 98 ? 9.627 -8.544 -7.919 1.00 96.50 98 SER A N 1
ATOM 744 C CA . SER A 1 98 ? 10.914 -8.680 -7.217 1.00 96.50 98 SER A CA 1
ATOM 745 C C . SER A 1 98 ? 11.324 -7.453 -6.391 1.00 96.50 98 SER A C 1
ATOM 747 O O . SER A 1 98 ? 12.508 -7.304 -6.094 1.00 96.50 98 SER A O 1
ATOM 749 N N . HIS A 1 99 ? 10.401 -6.529 -6.103 1.00 94.69 99 HIS A N 1
ATOM 750 C CA . HIS A 1 99 ? 10.686 -5.260 -5.411 1.00 94.69 99 HIS A CA 1
ATOM 751 C C . HIS A 1 99 ? 11.806 -4.421 -6.081 1.00 94.69 99 HIS A C 1
ATOM 753 O O . HIS A 1 99 ? 12.656 -3.820 -5.432 1.00 94.69 99 HIS A O 1
ATOM 759 N N . ARG A 1 100 ? 11.861 -4.411 -7.423 1.00 92.00 100 ARG A N 1
ATOM 760 C CA . ARG A 1 100 ? 12.839 -3.623 -8.197 1.00 92.00 100 ARG A CA 1
ATOM 761 C C . ARG A 1 100 ? 12.261 -2.265 -8.599 1.00 92.00 100 ARG A C 1
ATOM 763 O O . ARG A 1 100 ? 11.096 -2.162 -8.969 1.00 92.00 100 ARG A O 1
ATOM 770 N N . SER A 1 101 ? 13.124 -1.250 -8.656 1.00 91.50 101 SER A N 1
ATOM 771 C CA . SER A 1 101 ? 12.766 0.096 -9.124 1.00 91.50 101 SER A CA 1
ATOM 772 C C . SER A 1 101 ? 12.357 -0.007 -10.575 1.00 91.50 101 SER A C 1
ATOM 774 O O . SER A 1 101 ? 13.177 -0.373 -11.424 1.00 91.50 101 SER A O 1
ATOM 776 N N . LEU A 1 102 ? 11.123 0.386 -10.880 1.00 91.19 102 LEU A N 1
ATOM 777 C CA . LEU A 1 102 ? 10.661 0.426 -12.262 1.00 91.19 102 LEU A CA 1
ATOM 778 C C . LEU A 1 102 ? 11.449 1.444 -13.094 1.00 91.19 102 LEU A C 1
ATOM 780 O O . LEU A 1 102 ? 11.560 1.291 -14.306 1.00 91.19 102 LEU A O 1
ATOM 784 N N . TRP A 1 103 ? 12.083 2.426 -12.459 1.00 87.44 103 TRP A N 1
ATOM 785 C CA . TRP A 1 103 ? 12.964 3.390 -13.117 1.00 87.44 103 TRP A CA 1
ATOM 786 C C . TRP A 1 103 ? 14.158 2.731 -13.831 1.00 87.44 103 TRP A C 1
ATOM 788 O O . TRP A 1 103 ? 14.625 3.213 -14.861 1.00 87.44 103 TRP A O 1
ATOM 798 N N . LEU A 1 104 ? 14.615 1.584 -13.313 1.00 87.88 104 LEU A N 1
ATOM 799 C CA . LEU A 1 104 ? 15.696 0.773 -13.885 1.00 87.88 104 LEU A CA 1
ATOM 800 C C . LEU A 1 104 ? 15.184 -0.305 -14.857 1.00 87.88 104 LEU A C 1
ATOM 802 O O . LEU A 1 104 ? 15.966 -1.109 -15.364 1.00 87.88 104 LEU A O 1
ATOM 806 N N . CYS A 1 105 ? 13.875 -0.350 -15.111 1.00 92.25 105 CYS A N 1
ATOM 807 C CA . CYS A 1 105 ? 13.229 -1.378 -15.917 1.00 92.25 105 CYS A CA 1
ATOM 808 C C . CYS A 1 105 ? 12.810 -0.834 -17.289 1.00 92.25 105 CYS A C 1
ATOM 810 O O . CYS A 1 105 ? 12.120 0.181 -17.404 1.00 92.25 105 CYS A O 1
ATOM 812 N N . GLY A 1 106 ? 13.167 -1.565 -18.347 1.00 94.56 106 GLY A N 1
ATOM 813 C CA . GLY A 1 106 ? 12.585 -1.363 -19.675 1.00 94.56 106 GLY A CA 1
ATOM 814 C C . GLY A 1 106 ? 11.158 -1.929 -19.778 1.00 94.56 106 GLY A C 1
ATOM 815 O O . GLY A 1 106 ? 10.739 -2.695 -18.907 1.00 94.56 106 GLY A O 1
ATOM 816 N N . PRO A 1 107 ? 10.424 -1.643 -20.870 1.00 95.38 107 PRO A N 1
ATOM 817 C CA . PRO A 1 107 ? 8.996 -1.952 -20.972 1.00 95.38 107 PRO A CA 1
ATOM 818 C C . PRO A 1 107 ? 8.619 -3.422 -20.756 1.00 95.38 107 PRO A C 1
ATOM 820 O O . PRO A 1 107 ? 7.660 -3.707 -20.045 1.00 95.38 107 PRO A O 1
ATOM 823 N N . ARG A 1 108 ? 9.390 -4.359 -21.328 1.00 96.94 108 ARG A N 1
ATOM 824 C CA . ARG A 1 108 ? 9.151 -5.806 -21.163 1.00 96.94 108 ARG A CA 1
ATOM 825 C C . ARG A 1 108 ? 9.296 -6.238 -19.707 1.00 96.94 108 ARG A C 1
ATOM 827 O O . ARG A 1 108 ? 8.417 -6.892 -19.172 1.00 96.94 108 ARG A O 1
ATOM 834 N N . ARG A 1 109 ? 10.372 -5.796 -19.050 1.00 97.00 109 ARG A N 1
ATOM 835 C CA . ARG A 1 109 ? 10.611 -6.098 -17.637 1.00 97.00 109 ARG A CA 1
ATOM 836 C C . ARG A 1 109 ? 9.525 -5.488 -16.756 1.00 97.00 109 ARG A C 1
ATOM 838 O O . ARG A 1 109 ? 9.039 -6.168 -15.870 1.00 97.00 109 ARG A O 1
ATOM 845 N N . THR A 1 110 ? 9.118 -4.243 -17.000 1.00 97.62 110 THR A N 1
ATOM 846 C CA . THR A 1 110 ? 8.014 -3.629 -16.246 1.00 97.62 110 THR A CA 1
ATOM 847 C C . THR A 1 110 ? 6.721 -4.419 -16.378 1.00 97.62 110 THR A C 1
ATOM 849 O O . THR A 1 110 ? 6.025 -4.602 -15.384 1.00 97.62 110 THR A O 1
ATOM 852 N N . GLU A 1 111 ? 6.423 -4.925 -17.573 1.00 97.94 111 GLU A N 1
ATOM 853 C CA . GLU A 1 111 ? 5.282 -5.812 -17.749 1.00 97.94 111 GLU A CA 1
ATOM 854 C C . GLU A 1 111 ? 5.433 -7.128 -16.982 1.00 97.94 111 GLU A C 1
ATOM 856 O O . GLU A 1 111 ? 4.486 -7.562 -16.333 1.00 97.94 111 GLU A O 1
ATOM 861 N N . ASP A 1 112 ? 6.612 -7.745 -17.021 1.00 98.00 112 ASP A N 1
ATOM 862 C CA . ASP A 1 112 ? 6.869 -8.984 -16.289 1.00 98.00 112 ASP A CA 1
ATOM 863 C C . ASP A 1 112 ? 6.713 -8.792 -14.772 1.00 98.00 112 ASP A C 1
ATOM 865 O O . ASP A 1 112 ? 6.104 -9.635 -14.112 1.00 98.00 112 ASP A O 1
ATOM 869 N N . GLU A 1 113 ? 7.223 -7.681 -14.222 1.00 98.25 113 GLU A N 1
ATOM 870 C CA . GLU A 1 113 ? 7.111 -7.349 -12.795 1.00 98.25 113 GLU A CA 1
ATOM 871 C C . GLU A 1 113 ? 5.644 -7.242 -12.353 1.00 98.25 113 GLU A C 1
ATOM 873 O O . GLU A 1 113 ? 5.266 -7.802 -11.326 1.00 98.25 113 GLU A O 1
ATOM 878 N N . ILE A 1 114 ? 4.810 -6.554 -13.136 1.00 98.44 114 ILE A N 1
ATOM 879 C CA . ILE A 1 114 ? 3.401 -6.315 -12.794 1.00 98.44 114 ILE A CA 1
ATOM 880 C C . ILE A 1 114 ? 2.567 -7.565 -13.083 1.00 98.44 114 ILE A C 1
ATOM 882 O O . ILE A 1 114 ? 1.924 -8.117 -12.193 1.00 98.44 114 ILE A O 1
ATOM 886 N N . GLY A 1 115 ? 2.620 -8.076 -14.313 1.00 98.50 115 GLY A N 1
ATOM 887 C CA . GLY A 1 115 ? 1.750 -9.158 -14.759 1.00 98.50 115 GLY A CA 1
ATOM 888 C C . GLY A 1 115 ? 2.002 -10.483 -14.040 1.00 98.50 115 GLY A C 1
ATOM 889 O O . GLY A 1 115 ? 1.062 -11.244 -13.802 1.00 98.50 115 GLY A O 1
ATOM 890 N N . ARG A 1 116 ? 3.254 -10.792 -13.669 1.00 98.56 116 ARG A N 1
ATOM 891 C CA . ARG A 1 116 ? 3.555 -12.019 -12.915 1.00 98.56 116 ARG A CA 1
ATOM 892 C C . ARG A 1 116 ? 3.023 -11.942 -11.485 1.00 98.56 116 ARG A C 1
ATOM 894 O O . ARG A 1 116 ? 2.440 -12.919 -11.017 1.00 98.56 116 ARG A O 1
ATOM 901 N N . ALA A 1 117 ? 3.191 -10.795 -10.825 1.00 98.62 117 ALA A N 1
ATOM 902 C CA . ALA A 1 117 ? 2.650 -10.565 -9.491 1.00 98.62 117 ALA A CA 1
ATOM 903 C C . ALA A 1 117 ? 1.116 -10.592 -9.507 1.00 98.62 117 ALA A C 1
ATOM 905 O O . ALA A 1 117 ? 0.528 -11.332 -8.724 1.00 98.62 117 ALA A O 1
ATOM 906 N N . HIS A 1 118 ? 0.484 -9.895 -10.457 1.00 98.69 118 HIS A N 1
ATOM 907 C CA . HIS A 1 118 ? -0.968 -9.880 -10.646 1.00 98.69 118 HIS A CA 1
ATOM 908 C C . HIS A 1 118 ? -1.565 -11.293 -10.703 1.00 98.69 118 HIS A C 1
ATOM 910 O O . HIS A 1 118 ? -2.466 -11.629 -9.934 1.00 98.69 118 HIS A O 1
ATOM 916 N N . ARG A 1 119 ? -1.019 -12.159 -11.571 1.00 98.75 119 ARG A N 1
ATOM 917 C CA . ARG A 1 119 ? -1.509 -13.537 -11.735 1.00 98.75 119 ARG A CA 1
ATOM 918 C C . ARG A 1 119 ? -1.331 -14.377 -10.473 1.00 98.75 119 ARG A C 1
ATOM 920 O O . ARG A 1 119 ? -2.266 -15.065 -10.070 1.00 98.75 119 ARG A O 1
ATOM 927 N N . LEU A 1 120 ? -0.146 -14.337 -9.857 1.00 98.75 120 LEU A N 1
ATOM 928 C CA . LEU A 1 120 ? 0.119 -15.127 -8.654 1.00 98.75 120 LEU A CA 1
ATOM 929 C C . LEU A 1 120 ? -0.780 -14.677 -7.501 1.00 98.75 120 LEU A C 1
ATOM 931 O O . LEU A 1 120 ? -1.474 -15.505 -6.914 1.00 98.75 120 LEU A O 1
ATOM 935 N N . LEU A 1 121 ? -0.795 -13.378 -7.199 1.00 98.75 121 LEU A N 1
ATOM 936 C CA . LEU A 1 121 ? -1.598 -12.827 -6.110 1.00 98.75 121 LEU A CA 1
ATOM 937 C C . LEU A 1 121 ? -3.084 -13.083 -6.348 1.00 98.75 121 LEU A C 1
ATOM 939 O O . LEU A 1 121 ? -3.767 -13.520 -5.429 1.00 98.75 121 LEU A O 1
ATOM 943 N N . GLY A 1 122 ? -3.553 -12.932 -7.590 1.00 98.31 122 GLY A N 1
ATOM 944 C CA . GLY A 1 122 ? -4.920 -13.274 -7.968 1.00 98.31 122 GLY A CA 1
ATOM 945 C C . GLY A 1 122 ? -5.277 -14.729 -7.671 1.00 98.31 122 GLY A C 1
ATOM 946 O O . GLY A 1 122 ? -6.325 -15.005 -7.091 1.00 98.31 122 GLY A O 1
ATOM 947 N N . SER A 1 123 ? -4.376 -15.659 -8.003 1.00 98.50 123 SER A N 1
ATOM 948 C CA . SER A 1 123 ? -4.577 -17.087 -7.732 1.00 98.50 123 SER A CA 1
ATOM 949 C C . SER A 1 123 ? -4.577 -17.431 -6.237 1.00 98.50 123 SER A C 1
ATOM 951 O O . SER A 1 123 ? -5.345 -18.289 -5.811 1.00 98.50 123 SER A O 1
ATOM 953 N N . LEU A 1 124 ? -3.748 -16.758 -5.431 1.00 98.31 124 LEU A N 1
ATOM 954 C CA . LEU A 1 124 ? -3.647 -17.007 -3.990 1.00 98.31 124 LEU A CA 1
ATOM 955 C C . LEU A 1 124 ? -4.794 -16.357 -3.207 1.00 98.31 124 LEU A C 1
ATOM 957 O O . LEU A 1 124 ? -5.290 -16.949 -2.254 1.00 98.31 124 LEU A O 1
ATOM 961 N N . ALA A 1 125 ? -5.218 -15.160 -3.616 1.00 96.31 125 ALA A N 1
ATOM 962 C CA . ALA A 1 125 ? -6.271 -14.378 -2.969 1.00 96.31 125 ALA A CA 1
ATOM 963 C C . ALA A 1 125 ? -7.691 -14.765 -3.417 1.00 96.31 125 ALA A C 1
ATOM 965 O O . ALA A 1 125 ? -8.668 -14.309 -2.824 1.00 96.31 125 ALA A O 1
ATOM 966 N N . GLY A 1 126 ? -7.820 -15.539 -4.501 1.00 96.38 126 GLY A N 1
ATOM 967 C CA . GLY A 1 126 ? -9.101 -15.876 -5.132 1.00 96.38 126 GLY A CA 1
ATOM 968 C C . GLY A 1 126 ? -9.713 -14.749 -5.975 1.00 96.38 126 GLY A C 1
ATOM 969 O O . GLY A 1 126 ? -10.762 -14.942 -6.585 1.00 96.38 126 GLY A O 1
ATOM 970 N N . ARG A 1 127 ? -9.069 -13.578 -6.037 1.00 96.06 127 ARG A N 1
ATOM 971 C CA . ARG A 1 127 ? -9.461 -12.430 -6.867 1.00 96.06 127 ARG A CA 1
ATOM 972 C C . ARG A 1 127 ? -8.230 -11.626 -7.283 1.00 96.06 127 ARG A C 1
ATOM 974 O O . ARG A 1 127 ? -7.326 -11.472 -6.460 1.00 96.06 127 ARG A O 1
ATOM 981 N N . PRO A 1 128 ? -8.179 -11.103 -8.519 1.00 97.12 128 PRO A N 1
ATOM 982 C CA . PRO A 1 128 ? -7.051 -10.302 -8.977 1.00 97.12 128 PRO A CA 1
ATOM 983 C C . PRO A 1 128 ? -6.903 -9.009 -8.152 1.00 97.12 128 PRO A C 1
ATOM 985 O O . PRO A 1 128 ? -7.918 -8.420 -7.760 1.00 97.12 128 PRO A O 1
ATOM 988 N N . PRO A 1 129 ? -5.666 -8.539 -7.906 1.00 98.06 129 PRO A N 1
ATOM 989 C CA . PRO A 1 129 ? -5.427 -7.228 -7.314 1.00 98.06 129 PRO A CA 1
ATOM 990 C C . PRO A 1 129 ? -6.086 -6.112 -8.133 1.00 98.06 129 PRO A C 1
ATOM 992 O O . PRO A 1 129 ? -6.010 -6.099 -9.359 1.00 98.06 129 PRO A O 1
ATOM 995 N N . ARG A 1 130 ? -6.708 -5.148 -7.445 1.00 98.00 130 ARG A N 1
ATOM 996 C CA . ARG A 1 130 ? -7.266 -3.920 -8.054 1.00 98.00 130 ARG A CA 1
ATOM 997 C C . ARG A 1 130 ? -6.287 -2.750 -8.017 1.00 98.00 130 ARG A C 1
ATOM 999 O O . ARG A 1 130 ? -6.470 -1.754 -8.719 1.00 98.00 130 ARG A O 1
ATOM 1006 N N . PHE A 1 131 ? -5.278 -2.845 -7.159 1.00 98.62 131 PHE A N 1
ATOM 1007 C CA . PHE A 1 131 ? -4.375 -1.755 -6.831 1.00 98.62 131 PHE A CA 1
ATOM 1008 C C . PHE A 1 131 ? -2.928 -2.198 -6.959 1.00 98.62 131 PHE A C 1
ATOM 1010 O O . PHE A 1 131 ? -2.577 -3.333 -6.636 1.00 98.62 131 PHE A O 1
ATOM 1017 N N . PHE A 1 132 ? -2.105 -1.255 -7.399 1.00 98.62 132 PHE A N 1
ATOM 1018 C CA . PHE A 1 132 ? -0.670 -1.402 -7.527 1.00 98.62 132 PHE A CA 1
ATOM 1019 C C . PHE A 1 132 ? 0.024 -0.216 -6.887 1.00 98.62 132 PHE A C 1
ATOM 1021 O O . PHE A 1 132 ? -0.349 0.933 -7.143 1.00 98.62 132 PHE A O 1
ATOM 1028 N N . ARG A 1 133 ? 1.077 -0.482 -6.123 1.00 98.38 133 ARG A N 1
ATOM 1029 C CA . ARG A 1 133 ? 1.992 0.551 -5.646 1.00 98.38 133 ARG A CA 1
ATOM 1030 C C . ARG A 1 133 ? 3.375 0.279 -6.230 1.00 98.38 133 ARG A C 1
ATOM 1032 O O . ARG A 1 133 ? 3.869 -0.834 -6.081 1.00 98.38 133 ARG A O 1
ATOM 1039 N N . PRO A 1 134 ? 4.000 1.243 -6.924 1.00 96.88 134 PRO A N 1
ATOM 1040 C CA . PRO A 1 134 ? 5.348 1.057 -7.441 1.00 96.88 134 PRO A CA 1
ATOM 1041 C C . PRO A 1 134 ? 6.373 1.022 -6.296 1.00 96.88 134 PRO A C 1
ATOM 1043 O O . PRO A 1 134 ? 6.323 1.914 -5.442 1.00 96.88 134 PRO A O 1
ATOM 1046 N N . PRO A 1 135 ? 7.341 0.086 -6.313 1.00 95.19 135 PRO A N 1
ATOM 1047 C CA . PRO A 1 135 ? 8.476 0.099 -5.393 1.00 95.19 135 PRO A CA 1
ATOM 1048 C C . PRO A 1 135 ? 9.145 1.473 -5.327 1.00 95.19 135 PRO A C 1
ATOM 1050 O O . PRO A 1 135 ? 9.420 2.099 -6.360 1.00 95.19 135 PRO A O 1
ATOM 1053 N N . TRP A 1 136 ? 9.371 1.962 -4.106 1.00 90.50 136 TRP A N 1
ATOM 1054 C CA . TRP A 1 136 ? 9.953 3.283 -3.812 1.00 90.50 136 TRP A CA 1
ATOM 1055 C C . TRP A 1 136 ? 9.176 4.486 -4.374 1.00 90.50 136 TRP A C 1
ATOM 1057 O O . TRP A 1 136 ? 9.722 5.585 -4.482 1.00 90.50 136 TRP A O 1
ATOM 1067 N N . GLY A 1 137 ? 7.919 4.303 -4.790 1.00 91.50 137 GLY A N 1
ATOM 1068 C CA . GLY A 1 137 ? 7.152 5.341 -5.482 1.00 91.50 137 GLY A CA 1
ATOM 1069 C C . GLY A 1 137 ? 7.674 5.658 -6.892 1.00 91.50 137 GLY A C 1
ATOM 1070 O O . GLY A 1 137 ? 7.259 6.654 -7.490 1.00 91.50 137 GLY A O 1
ATOM 1071 N N . MET A 1 138 ? 8.607 4.856 -7.419 1.00 91.94 138 MET A N 1
ATOM 1072 C CA . MET A 1 138 ? 9.314 5.132 -8.669 1.00 91.94 138 MET A CA 1
ATOM 1073 C C . MET A 1 138 ? 8.586 4.522 -9.862 1.00 91.94 138 MET A C 1
ATOM 1075 O O . MET A 1 138 ? 8.366 3.314 -9.934 1.00 91.94 138 MET A O 1
ATOM 1079 N N . VAL A 1 139 ? 8.244 5.366 -10.833 1.00 93.69 139 VAL A N 1
ATOM 1080 C CA . VAL A 1 139 ? 7.422 4.991 -11.988 1.00 93.69 139 VAL A CA 1
ATOM 1081 C C . VAL A 1 139 ? 8.224 5.028 -13.285 1.00 93.69 139 VAL A C 1
ATOM 1083 O O . VAL A 1 139 ? 9.311 5.593 -13.358 1.00 93.69 139 VAL A O 1
ATOM 1086 N N . ASN A 1 140 ? 7.662 4.444 -14.340 1.00 93.62 140 ASN A N 1
ATOM 1087 C CA . ASN A 1 140 ? 8.102 4.660 -15.714 1.00 93.62 140 ASN A CA 1
ATOM 1088 C C . ASN A 1 140 ? 6.887 4.654 -16.661 1.00 93.62 140 ASN A C 1
ATOM 1090 O O . ASN A 1 140 ? 5.761 4.373 -16.241 1.00 93.62 140 ASN A O 1
ATOM 1094 N N . ALA A 1 141 ? 7.091 4.954 -17.946 1.00 91.69 141 ALA A N 1
ATOM 1095 C CA . ALA A 1 141 ? 5.979 5.078 -18.891 1.00 91.69 141 ALA A CA 1
ATOM 1096 C C . ALA A 1 141 ? 5.260 3.739 -19.134 1.00 91.69 141 ALA A C 1
ATOM 1098 O O . ALA A 1 141 ? 4.036 3.697 -19.281 1.00 91.69 141 ALA A O 1
ATOM 1099 N N . ALA A 1 142 ? 6.014 2.636 -19.153 1.00 95.44 142 ALA A N 1
ATOM 1100 C CA . ALA A 1 142 ? 5.481 1.302 -19.402 1.00 95.44 142 ALA A CA 1
ATOM 1101 C C . ALA A 1 142 ? 4.548 0.821 -18.282 1.00 95.44 142 ALA A C 1
ATOM 1103 O O . ALA A 1 142 ? 3.579 0.116 -18.568 1.00 95.44 142 ALA A O 1
ATOM 1104 N N . MET A 1 143 ? 4.791 1.257 -17.040 1.00 96.94 143 MET A N 1
ATOM 1105 C CA . MET A 1 143 ? 3.969 0.937 -15.873 1.00 96.94 143 MET A CA 1
ATOM 1106 C C . MET A 1 143 ? 2.503 1.276 -16.135 1.00 96.94 143 MET A C 1
ATOM 1108 O O . MET A 1 143 ? 1.646 0.410 -16.027 1.00 96.94 143 MET A O 1
ATOM 1112 N N . PHE A 1 144 ? 2.196 2.501 -16.568 1.00 95.56 144 PHE A N 1
ATOM 1113 C CA . PHE A 1 144 ? 0.810 2.919 -16.801 1.00 95.56 144 PHE A CA 1
ATOM 1114 C C . PHE A 1 144 ? 0.111 2.093 -17.892 1.00 95.56 144 PHE A C 1
ATOM 1116 O O . PHE A 1 144 ? -1.093 1.858 -17.814 1.00 95.56 144 PHE A O 1
ATOM 1123 N N . GLY A 1 145 ? 0.852 1.635 -18.905 1.00 96.00 145 GLY A N 1
ATOM 1124 C CA . GLY A 1 145 ? 0.329 0.713 -19.914 1.00 96.00 145 GLY A CA 1
ATOM 1125 C C . GLY A 1 145 ? 0.035 -0.678 -19.350 1.00 96.00 145 GLY A C 1
ATOM 1126 O O . GLY A 1 145 ? -0.995 -1.260 -19.684 1.00 96.00 145 GLY A O 1
ATOM 1127 N N . ALA A 1 146 ? 0.909 -1.190 -18.482 1.00 97.50 146 ALA A N 1
ATOM 1128 C CA . ALA A 1 146 ? 0.718 -2.458 -17.782 1.00 97.50 146 ALA A CA 1
ATOM 1129 C C . ALA A 1 146 ? -0.478 -2.419 -16.828 1.00 97.50 146 ALA A C 1
ATOM 1131 O O . ALA A 1 146 ? -1.352 -3.278 -16.921 1.00 97.50 146 ALA A O 1
ATOM 1132 N N . LEU A 1 147 ? -0.585 -1.373 -16.006 1.00 97.69 147 LEU A N 1
ATOM 1133 C CA . LEU A 1 147 ? -1.707 -1.193 -15.084 1.00 97.69 147 LEU A CA 1
ATOM 1134 C C . LEU A 1 147 ? -3.053 -1.170 -15.814 1.00 97.69 147 LEU A C 1
ATOM 1136 O O . LEU A 1 147 ? -3.984 -1.850 -15.399 1.00 97.69 147 LEU A O 1
ATOM 1140 N N . ARG A 1 148 ? -3.148 -0.482 -16.963 1.00 97.12 148 ARG A N 1
ATOM 1141 C CA . ARG A 1 148 ? -4.374 -0.506 -17.782 1.00 97.12 148 ARG A CA 1
ATOM 1142 C C . ARG A 1 148 ? -4.733 -1.906 -18.281 1.00 97.12 148 ARG A C 1
ATOM 1144 O O . ARG A 1 148 ? -5.911 -2.241 -18.311 1.00 97.12 148 ARG A O 1
ATOM 1151 N N . ARG A 1 149 ? -3.745 -2.711 -18.684 1.00 97.75 149 ARG A N 1
ATOM 1152 C CA . ARG A 1 149 ? -3.974 -4.076 -19.189 1.00 97.75 149 ARG A CA 1
ATOM 1153 C C . ARG A 1 149 ? -4.415 -5.046 -18.094 1.00 97.75 149 ARG A C 1
ATOM 1155 O O . ARG A 1 149 ? -5.223 -5.918 -18.382 1.00 97.75 149 ARG A O 1
ATOM 1162 N N . HIS A 1 150 ? -3.922 -4.867 -16.870 1.00 97.62 150 HIS A N 1
ATOM 1163 C CA . HIS A 1 150 ? -4.299 -5.678 -15.701 1.00 97.62 150 HIS A CA 1
ATOM 1164 C C . HIS A 1 150 ? -5.445 -5.070 -14.878 1.00 97.62 150 HIS A C 1
ATOM 1166 O O . HIS A 1 150 ? -5.812 -5.612 -13.844 1.00 97.62 150 HIS A O 1
ATOM 1172 N N . GLN A 1 151 ? -6.026 -3.955 -15.343 1.00 97.56 151 GLN A N 1
ATOM 1173 C CA . GLN A 1 151 ? -7.105 -3.218 -14.670 1.00 97.56 151 GLN A CA 1
ATOM 1174 C C . GLN A 1 151 ? -6.755 -2.781 -13.234 1.00 97.56 151 GLN A C 1
ATOM 1176 O O . GLN A 1 151 ? -7.625 -2.650 -12.375 1.00 97.56 151 GLN A O 1
ATOM 1181 N N . GLU A 1 152 ? -5.475 -2.504 -12.991 1.00 97.62 152 GLU A N 1
ATOM 1182 C CA . GLU A 1 152 ? -4.965 -2.033 -11.709 1.00 97.62 152 GLU A CA 1
ATOM 1183 C C . GLU A 1 152 ? -4.902 -0.502 -11.669 1.00 97.62 152 GLU A C 1
ATOM 1185 O O . GLU A 1 152 ? -4.610 0.173 -12.662 1.00 97.62 152 GLU A O 1
ATOM 1190 N N . ARG A 1 153 ? -5.144 0.075 -10.492 1.00 97.19 153 ARG A N 1
ATOM 1191 C CA . ARG A 1 153 ? -4.976 1.510 -10.236 1.00 97.19 153 ARG A CA 1
ATOM 1192 C C . ARG A 1 153 ? -3.714 1.760 -9.423 1.00 97.19 153 ARG A C 1
ATOM 1194 O O . ARG A 1 153 ? -3.469 1.094 -8.422 1.00 97.19 153 ARG A O 1
ATOM 1201 N N . CYS A 1 154 ? -2.949 2.768 -9.831 1.00 97.81 154 CYS A N 1
ATOM 1202 C CA . CYS A 1 154 ? -1.780 3.226 -9.088 1.00 97.81 154 CYS A CA 1
ATOM 1203 C C . CYS A 1 154 ? -2.207 3.885 -7.767 1.00 97.81 154 CYS A C 1
ATOM 1205 O O . CYS A 1 154 ? -2.969 4.858 -7.782 1.00 97.81 154 CYS A O 1
ATOM 1207 N N . VAL A 1 155 ? -1.690 3.382 -6.647 1.00 98.19 155 VAL A N 1
ATOM 1208 C CA . VAL A 1 155 ? -1.913 3.904 -5.295 1.00 98.19 155 VAL A CA 1
ATOM 1209 C C . VAL A 1 155 ? -0.569 4.254 -4.666 1.00 98.19 155 VAL A C 1
ATOM 1211 O O . VAL A 1 155 ? 0.373 3.472 -4.684 1.00 98.19 155 VAL A O 1
ATOM 1214 N N . LEU A 1 156 ? -0.494 5.450 -4.102 1.00 97.12 156 LEU A N 1
ATOM 1215 C CA . LEU A 1 156 ? 0.614 5.971 -3.314 1.00 97.12 156 LEU A CA 1
ATOM 1216 C C . LEU A 1 156 ? 0.087 6.233 -1.895 1.00 97.12 156 LEU A C 1
ATOM 1218 O O . LEU A 1 156 ? -0.759 5.485 -1.404 1.00 97.12 156 LEU A O 1
ATOM 1222 N N . TRP A 1 157 ? 0.577 7.272 -1.229 1.00 97.44 157 TRP A N 1
ATOM 1223 C CA . TRP A 1 157 ? 0.230 7.574 0.154 1.00 97.44 157 TRP A CA 1
ATOM 1224 C C . TRP A 1 157 ? 0.212 9.079 0.420 1.00 97.44 157 TRP A C 1
ATOM 1226 O O . TRP A 1 157 ? 0.772 9.876 -0.345 1.00 97.44 157 TRP A O 1
ATOM 1236 N N . SER A 1 158 ? -0.436 9.458 1.521 1.00 97.19 158 SER A N 1
ATOM 1237 C CA . SER A 1 158 ? -0.417 10.816 2.075 1.00 97.19 158 SER A CA 1
ATOM 1238 C C . SER A 1 158 ? 0.365 10.891 3.391 1.00 97.19 158 SER A C 1
ATOM 1240 O O . SER A 1 158 ? 0.885 11.953 3.752 1.00 97.19 158 SER A O 1
ATOM 1242 N N . ILE A 1 159 ? 0.508 9.758 4.087 1.00 96.94 159 ILE A N 1
ATOM 1243 C CA . ILE A 1 159 ? 1.246 9.633 5.343 1.00 96.94 159 ILE A CA 1
ATOM 1244 C C . ILE A 1 159 ? 2.270 8.507 5.204 1.00 96.94 159 ILE A C 1
ATOM 1246 O O . ILE A 1 159 ? 1.927 7.412 4.783 1.00 96.94 159 ILE A O 1
ATOM 1250 N N . GLN A 1 160 ? 3.519 8.789 5.570 1.00 94.88 160 GLN A N 1
ATOM 1251 C CA . GLN A 1 160 ? 4.602 7.808 5.678 1.00 94.88 160 GLN A CA 1
ATOM 1252 C C . GLN A 1 160 ? 5.464 8.223 6.877 1.00 94.88 160 GLN A C 1
ATOM 1254 O O . GLN A 1 160 ? 6.064 9.306 6.820 1.00 94.88 160 GLN A O 1
ATOM 1259 N N . PRO A 1 161 ? 5.477 7.443 7.972 1.00 90.88 161 PRO A N 1
ATOM 1260 C CA . PRO A 1 161 ? 6.185 7.811 9.195 1.00 90.88 161 PRO A CA 1
ATOM 1261 C C . PRO A 1 161 ? 7.676 7.440 9.177 1.00 90.88 161 PRO A C 1
ATOM 1263 O O . PRO A 1 161 ? 8.455 8.020 9.920 1.00 90.88 161 PRO A O 1
ATOM 1266 N N . GLU A 1 162 ? 8.111 6.494 8.336 1.00 81.31 162 GLU A N 1
ATOM 1267 C CA . GLU A 1 162 ? 9.473 5.933 8.412 1.00 81.31 162 GLU A CA 1
ATOM 1268 C C . GLU A 1 162 ? 10.528 6.675 7.577 1.00 81.31 162 GLU A C 1
ATOM 1270 O O . GLU A 1 162 ? 11.721 6.503 7.814 1.00 81.31 162 GLU A O 1
ATOM 1275 N N . GLY A 1 163 ? 10.121 7.533 6.634 1.00 77.19 163 GLY A N 1
ATOM 1276 C CA . GLY A 1 163 ? 11.037 8.325 5.806 1.00 77.19 163 GLY A CA 1
ATOM 1277 C C . GLY A 1 163 ? 12.223 7.519 5.242 1.00 77.19 163 GLY A C 1
ATOM 1278 O O . GLY A 1 163 ? 12.070 6.387 4.797 1.00 77.19 163 GLY A O 1
ATOM 1279 N N . LEU A 1 164 ? 13.425 8.110 5.261 1.00 78.50 164 LEU A N 1
ATOM 1280 C CA . LEU A 1 164 ? 14.666 7.472 4.779 1.00 78.50 164 LEU A CA 1
ATOM 1281 C C . LEU A 1 164 ? 15.540 6.878 5.900 1.00 78.50 164 LEU A C 1
ATOM 1283 O O . LEU A 1 164 ? 16.628 6.368 5.628 1.00 78.50 164 LEU A O 1
ATOM 1287 N N . ARG A 1 165 ? 15.137 6.999 7.169 1.00 84.19 165 ARG A N 1
ATOM 1288 C CA . ARG A 1 165 ? 15.957 6.616 8.331 1.00 84.19 165 ARG A CA 1
ATOM 1289 C C . ARG A 1 165 ? 15.100 5.921 9.385 1.00 84.19 165 ARG A C 1
ATOM 1291 O O . ARG A 1 165 ? 13.941 6.276 9.514 1.00 84.19 165 ARG A O 1
ATOM 1298 N N . PRO A 1 166 ? 15.649 4.982 10.176 1.00 87.50 166 PRO A N 1
ATOM 1299 C CA . PRO A 1 166 ? 14.889 4.342 11.245 1.00 87.50 166 PRO A CA 1
ATOM 1300 C C . PRO A 1 166 ? 14.250 5.362 12.199 1.00 87.50 166 PRO A C 1
ATOM 1302 O O . PRO A 1 166 ? 14.953 6.180 12.791 1.00 87.50 166 PRO A O 1
ATOM 1305 N N . VAL A 1 167 ? 12.930 5.275 12.366 1.00 89.19 167 VAL A N 1
ATOM 1306 C CA . VAL A 1 167 ? 12.136 6.090 13.299 1.00 89.19 167 VAL A CA 1
ATOM 1307 C C . VAL A 1 167 ? 11.590 5.195 14.405 1.00 89.19 167 VAL A C 1
ATOM 1309 O O . VAL A 1 167 ? 11.078 4.116 14.108 1.00 89.19 167 VAL A O 1
ATOM 1312 N N . ALA A 1 168 ? 11.705 5.618 15.667 1.00 94.44 168 ALA A N 1
ATOM 1313 C CA . ALA A 1 168 ? 11.227 4.861 16.826 1.00 94.44 168 ALA A CA 1
ATOM 1314 C C . ALA A 1 168 ? 9.699 4.680 16.811 1.00 94.44 168 ALA A C 1
ATOM 1316 O O . ALA A 1 168 ? 8.978 5.571 16.374 1.00 94.44 168 ALA A O 1
ATOM 1317 N N . ALA A 1 169 ? 9.198 3.567 17.357 1.00 95.31 169 ALA A N 1
ATOM 1318 C CA . ALA A 1 169 ? 7.772 3.222 17.329 1.00 95.31 169 ALA A CA 1
ATOM 1319 C C . ALA A 1 169 ? 6.861 4.345 17.864 1.00 95.31 169 ALA A C 1
ATOM 1321 O O . ALA A 1 169 ? 5.916 4.740 17.191 1.00 95.31 169 ALA A O 1
ATOM 1322 N N . ALA A 1 170 ? 7.186 4.926 19.025 1.00 96.44 170 ALA A N 1
ATOM 1323 C CA . ALA A 1 170 ? 6.409 6.026 19.608 1.00 96.44 170 ALA A CA 1
ATOM 1324 C C . ALA A 1 170 ? 6.375 7.276 18.713 1.00 96.44 170 ALA A C 1
ATOM 1326 O O . ALA A 1 170 ? 5.348 7.945 18.616 1.00 96.44 170 ALA A O 1
ATOM 1327 N N . GLN A 1 171 ? 7.480 7.568 18.021 1.00 96.06 171 GLN A N 1
ATOM 1328 C CA . GLN A 1 171 ? 7.524 8.669 17.067 1.00 96.06 171 GLN A CA 1
ATOM 1329 C C . GLN A 1 171 ? 6.682 8.353 15.825 1.00 96.06 171 GLN A C 1
ATOM 1331 O O . GLN A 1 171 ? 5.938 9.220 15.385 1.00 96.06 171 GLN A O 1
ATOM 1336 N N . GLN A 1 172 ? 6.704 7.114 15.316 1.00 96.62 172 GLN A N 1
ATOM 1337 C CA . GLN A 1 172 ? 5.821 6.724 14.212 1.00 96.62 172 GLN A CA 1
ATOM 1338 C C . GLN A 1 172 ? 4.341 6.924 14.579 1.00 96.62 172 GLN A C 1
ATOM 1340 O O . GLN A 1 172 ? 3.575 7.430 13.763 1.00 96.62 172 GLN A O 1
ATOM 1345 N N . VAL A 1 173 ? 3.944 6.562 15.808 1.00 98.12 173 VAL A N 1
ATOM 1346 C CA . VAL A 1 173 ? 2.580 6.793 16.319 1.00 98.12 173 VAL A CA 1
ATOM 1347 C C . VAL A 1 173 ? 2.261 8.288 16.297 1.00 98.12 173 VAL A C 1
ATOM 1349 O O . VAL A 1 173 ? 1.269 8.690 15.694 1.00 98.12 173 VAL A O 1
ATOM 1352 N N . GLY A 1 174 ? 3.120 9.117 16.901 1.00 97.62 174 GLY A N 1
ATOM 1353 C CA . GLY A 1 174 ? 2.937 10.569 16.944 1.00 97.62 174 GLY A CA 1
ATOM 1354 C C . GLY A 1 174 ? 2.827 11.201 15.555 1.00 97.62 174 GLY A C 1
ATOM 1355 O O . GLY A 1 174 ? 1.914 11.988 15.312 1.00 97.62 174 GLY A O 1
ATOM 1356 N N . ASP A 1 175 ? 3.696 10.804 14.625 1.00 96.81 175 ASP A N 1
ATOM 1357 C CA . ASP A 1 175 ? 3.717 11.320 13.255 1.00 96.81 175 ASP A CA 1
ATOM 1358 C C . ASP A 1 175 ? 2.446 10.943 12.480 1.00 96.81 175 ASP A C 1
ATOM 1360 O O . ASP A 1 175 ? 1.896 11.776 11.754 1.00 96.81 175 ASP A O 1
ATOM 1364 N N . VAL A 1 176 ? 1.952 9.708 12.641 1.00 97.94 176 VAL A N 1
ATOM 1365 C CA . VAL A 1 176 ? 0.696 9.262 12.017 1.00 97.94 176 VAL A CA 1
ATOM 1366 C C . VAL A 1 176 ? -0.490 10.035 12.581 1.00 97.94 176 VAL A C 1
ATOM 1368 O O . VAL A 1 176 ? -1.268 10.580 11.802 1.00 97.94 176 VAL A O 1
ATOM 1371 N N . LEU A 1 177 ? -0.617 10.132 13.908 1.00 98.38 177 LEU A N 1
ATOM 1372 C CA . LEU A 1 177 ? -1.746 10.813 14.548 1.00 98.38 177 LEU A CA 1
ATOM 1373 C C . LEU A 1 177 ? -1.751 12.317 14.253 1.00 98.38 177 LEU A C 1
ATOM 1375 O O . LEU A 1 177 ? -2.799 12.882 13.948 1.00 98.38 177 LEU A O 1
ATOM 1379 N N . HIS A 1 178 ? -0.582 12.962 14.258 1.00 98.06 178 HIS A N 1
ATOM 1380 C CA . HIS A 1 178 ? -0.459 14.384 13.933 1.00 98.06 178 HIS A CA 1
ATOM 1381 C C . HIS A 1 178 ? -0.866 14.694 12.486 1.00 98.06 178 HIS A C 1
ATOM 1383 O O . HIS A 1 178 ? -1.443 15.744 12.206 1.00 98.06 178 HIS A O 1
ATOM 1389 N N . ARG A 1 179 ? -0.573 13.779 11.556 1.00 97.94 179 ARG A N 1
ATOM 1390 C CA . ARG A 1 179 ? -0.864 13.942 10.125 1.00 97.94 179 ARG A CA 1
ATOM 1391 C C . ARG A 1 179 ? -2.194 13.312 9.708 1.00 97.94 179 ARG A C 1
ATOM 1393 O O . ARG A 1 179 ? -2.548 13.413 8.533 1.00 97.94 179 ARG A O 1
ATOM 1400 N N . ALA A 1 180 ? -2.915 12.666 10.624 1.00 98.06 180 ALA A N 1
ATOM 1401 C CA . ALA A 1 180 ? -4.159 11.966 10.337 1.00 98.06 180 ALA A CA 1
ATOM 1402 C C . ALA A 1 180 ? -5.223 12.936 9.807 1.00 98.06 180 ALA A C 1
ATOM 1404 O O . ALA A 1 180 ? -5.581 13.921 10.455 1.00 98.06 180 ALA A O 1
ATOM 1405 N N . HIS A 1 181 ? -5.762 12.632 8.628 1.00 98.06 181 HIS A N 1
ATOM 1406 C CA . HIS A 1 181 ? -6.807 13.417 7.981 1.00 98.06 181 HIS A CA 1
ATOM 1407 C C . HIS A 1 181 ? -7.837 12.493 7.308 1.00 98.06 181 HIS A C 1
ATOM 1409 O O . HIS A 1 181 ? -7.492 11.365 6.941 1.00 98.06 181 HIS A O 1
ATOM 1415 N N . PRO A 1 182 ? -9.085 12.948 7.080 1.00 97.69 182 PRO A N 1
ATOM 1416 C CA . PRO A 1 182 ? -10.070 12.196 6.302 1.00 97.69 182 PRO A CA 1
ATOM 1417 C C . PRO A 1 182 ? -9.508 11.783 4.938 1.00 97.69 182 PRO A C 1
ATOM 1419 O O . PRO A 1 182 ? -8.877 12.595 4.249 1.00 97.69 182 PRO A O 1
ATOM 1422 N N . GLY A 1 183 ? -9.695 10.520 4.557 1.00 97.38 183 GLY A N 1
ATOM 1423 C CA . GLY A 1 183 ? -9.175 9.995 3.299 1.00 97.38 183 GLY A CA 1
ATOM 1424 C C . GLY A 1 183 ? -7.693 9.611 3.332 1.00 97.38 183 GLY A C 1
ATOM 1425 O O . GLY A 1 183 ? -7.132 9.344 2.271 1.00 97.38 183 GLY A O 1
ATOM 1426 N N . ALA A 1 184 ? -7.011 9.635 4.482 1.00 98.19 184 ALA A N 1
ATOM 1427 C CA . ALA A 1 184 ? -5.581 9.336 4.517 1.00 98.19 184 ALA A CA 1
ATOM 1428 C C . ALA A 1 184 ? -5.273 7.889 4.103 1.00 98.19 184 ALA A C 1
ATOM 1430 O O . ALA A 1 184 ? -6.011 6.959 4.426 1.00 98.19 184 ALA A O 1
ATOM 1431 N N . ILE A 1 185 ? -4.148 7.723 3.407 1.00 98.50 185 ILE A N 1
ATOM 1432 C CA . ILE A 1 185 ? -3.542 6.424 3.107 1.00 98.50 185 ILE A CA 1
ATOM 1433 C C . ILE A 1 185 ? -2.175 6.420 3.788 1.00 98.50 185 ILE A C 1
ATOM 1435 O O . ILE A 1 185 ? -1.322 7.254 3.460 1.00 98.50 185 ILE A O 1
ATOM 1439 N N . VAL A 1 186 ? -2.007 5.522 4.759 1.00 98.44 186 VAL A N 1
ATOM 1440 C CA . VAL A 1 186 ? -0.800 5.398 5.584 1.00 98.44 186 VAL A CA 1
ATOM 1441 C C . VAL A 1 186 ? 0.070 4.279 5.036 1.00 98.44 186 VAL A C 1
ATOM 1443 O O . VAL A 1 186 ? -0.362 3.131 5.002 1.00 98.44 186 VAL A O 1
ATOM 1446 N N . ASP A 1 187 ? 1.280 4.624 4.619 1.00 97.31 187 ASP A N 1
ATOM 1447 C CA . ASP A 1 187 ? 2.304 3.705 4.127 1.00 97.31 187 ASP A CA 1
ATOM 1448 C C . ASP A 1 187 ? 3.187 3.193 5.274 1.00 97.31 187 ASP A C 1
ATOM 1450 O O . ASP A 1 187 ? 3.816 3.986 5.981 1.00 97.31 187 ASP A O 1
ATOM 1454 N N . LEU A 1 188 ? 3.182 1.876 5.483 1.00 96.44 188 LEU A N 1
ATOM 1455 C CA . LEU A 1 188 ? 3.889 1.141 6.535 1.00 96.44 188 LEU A CA 1
ATOM 1456 C C . LEU A 1 188 ? 4.569 -0.078 5.897 1.00 96.44 188 LEU A C 1
ATOM 1458 O O . LEU A 1 188 ? 4.072 -0.582 4.898 1.00 96.44 188 LEU A O 1
ATOM 1462 N N . HIS A 1 189 ? 5.647 -0.605 6.481 1.00 95.62 189 HIS A N 1
ATOM 1463 C CA . HIS A 1 189 ? 6.390 -1.729 5.887 1.00 95.62 189 HIS A CA 1
ATOM 1464 C C . HIS A 1 189 ? 6.383 -2.956 6.804 1.00 95.62 189 HIS A C 1
ATOM 1466 O O . HIS A 1 189 ? 6.834 -2.883 7.951 1.00 95.62 189 HIS A O 1
ATOM 1472 N N . ASP A 1 190 ? 5.884 -4.093 6.309 1.00 91.06 190 ASP A N 1
ATOM 1473 C CA . ASP A 1 190 ? 5.722 -5.326 7.094 1.00 91.06 190 ASP A CA 1
ATOM 1474 C C . ASP A 1 190 ? 6.810 -6.383 6.848 1.00 91.06 190 ASP A C 1
ATOM 1476 O O . ASP A 1 190 ? 6.882 -7.357 7.594 1.00 91.06 190 ASP A O 1
ATOM 1480 N N . ALA A 1 191 ? 7.701 -6.180 5.871 1.00 88.44 191 ALA A N 1
ATOM 1481 C CA . ALA A 1 191 ? 8.814 -7.098 5.601 1.00 88.44 191 ALA A CA 1
ATOM 1482 C C . ALA A 1 191 ? 10.159 -6.414 5.307 1.00 88.44 191 ALA A C 1
ATOM 1484 O O . ALA A 1 191 ? 11.203 -6.920 5.726 1.00 88.44 191 ALA A O 1
ATOM 1485 N N . GLU A 1 192 ? 10.166 -5.284 4.595 1.00 86.19 192 GLU A N 1
ATOM 1486 C CA . GLU A 1 192 ? 11.376 -4.493 4.334 1.00 86.19 192 GLU A CA 1
ATOM 1487 C C . GLU A 1 192 ? 11.219 -3.066 4.898 1.00 86.19 192 GLU A C 1
ATOM 1489 O O . GLU A 1 192 ? 10.758 -2.916 6.029 1.00 86.19 192 GLU A O 1
ATOM 1494 N N . GLY A 1 193 ? 11.706 -2.037 4.208 1.00 83.00 193 GLY A N 1
ATOM 1495 C CA . GLY A 1 193 ? 11.836 -0.677 4.726 1.00 83.00 193 GLY A CA 1
ATOM 1496 C C . GLY A 1 193 ? 13.172 -0.397 5.429 1.00 83.00 193 GLY A C 1
ATOM 1497 O O . GLY A 1 193 ? 14.212 -1.014 5.178 1.00 83.00 193 GLY A O 1
ATOM 1498 N N . THR A 1 194 ? 13.179 0.597 6.319 1.00 80.94 194 THR A N 1
ATOM 1499 C CA . THR A 1 194 ? 14.395 0.966 7.067 1.00 80.94 194 THR A CA 1
ATOM 1500 C C . THR A 1 194 ? 14.814 -0.167 8.012 1.00 80.94 194 THR A C 1
ATOM 1502 O O . THR A 1 194 ? 13.970 -0.880 8.544 1.00 80.94 194 THR A O 1
ATOM 1505 N N . ARG A 1 195 ? 16.117 -0.347 8.284 1.00 80.31 195 ARG A N 1
ATOM 1506 C CA . ARG A 1 195 ? 16.631 -1.464 9.113 1.00 80.31 195 ARG A CA 1
ATOM 1507 C C . ARG A 1 195 ? 15.795 -1.671 10.386 1.00 80.31 195 ARG A C 1
ATOM 1509 O O . ARG A 1 195 ? 15.759 -0.785 11.237 1.00 80.31 195 ARG A O 1
ATOM 1516 N N . GLY A 1 196 ? 15.150 -2.833 10.523 1.00 86.56 196 GLY A N 1
ATOM 1517 C CA . GLY A 1 196 ? 14.296 -3.181 11.669 1.00 86.56 196 GLY A CA 1
ATOM 1518 C C . GLY A 1 196 ? 12.896 -2.548 11.671 1.00 86.56 196 GLY A C 1
ATOM 1519 O O . GLY A 1 196 ? 12.289 -2.480 12.737 1.00 86.56 196 GLY A O 1
ATOM 1520 N N . ALA A 1 197 ? 12.403 -2.057 10.529 1.00 86.88 197 ALA A N 1
ATOM 1521 C CA . ALA A 1 197 ? 11.073 -1.458 10.393 1.00 86.88 197 ALA A CA 1
ATOM 1522 C C . ALA A 1 197 ? 9.947 -2.387 10.871 1.00 86.88 197 ALA A C 1
ATOM 1524 O O . ALA A 1 197 ? 9.214 -1.958 11.763 1.00 86.88 197 ALA A O 1
ATOM 1525 N N . PRO A 1 198 ? 9.886 -3.676 10.474 1.00 90.06 198 PRO A N 1
ATOM 1526 C CA . PRO A 1 198 ? 8.778 -4.534 10.895 1.00 90.06 198 PRO A CA 1
ATOM 1527 C C . PRO A 1 198 ? 8.688 -4.714 12.419 1.00 90.06 198 PRO A C 1
ATOM 1529 O O . PRO A 1 198 ? 7.604 -4.713 12.995 1.00 90.06 198 PRO A O 1
ATOM 1532 N N . LEU A 1 199 ? 9.832 -4.774 13.112 1.00 92.19 199 LEU A N 1
ATOM 1533 C CA . LEU A 1 199 ? 9.872 -4.844 14.577 1.00 92.19 199 LEU A CA 1
ATOM 1534 C C . LEU A 1 199 ? 9.285 -3.585 15.233 1.00 92.19 199 LEU A C 1
ATOM 1536 O O . LEU A 1 199 ? 8.555 -3.680 16.219 1.00 92.19 199 LEU A O 1
ATOM 1540 N N . ARG A 1 200 ? 9.615 -2.400 14.709 1.00 93.88 200 ARG A N 1
ATOM 1541 C CA . ARG A 1 200 ? 9.094 -1.133 15.240 1.00 93.88 200 ARG A CA 1
ATOM 1542 C C . ARG A 1 200 ? 7.619 -0.959 14.916 1.00 93.88 200 ARG A C 1
ATOM 1544 O O . ARG A 1 200 ? 6.876 -0.513 15.784 1.00 93.88 200 ARG A O 1
ATOM 1551 N N . LEU A 1 201 ? 7.205 -1.377 13.724 1.00 95.31 201 LEU A N 1
ATOM 1552 C CA . LEU A 1 201 ? 5.812 -1.375 13.312 1.00 95.31 201 LEU A CA 1
ATOM 1553 C C . LEU A 1 201 ? 4.955 -2.254 14.230 1.00 95.31 201 LEU A C 1
ATOM 1555 O O . LEU A 1 201 ? 3.921 -1.797 14.704 1.00 95.31 201 LEU A O 1
ATOM 1559 N N . VAL A 1 202 ? 5.407 -3.467 14.568 1.00 96.50 202 VAL A N 1
ATOM 1560 C CA . VAL A 1 202 ? 4.711 -4.344 15.531 1.00 96.50 202 VAL A CA 1
ATOM 1561 C C . VAL A 1 202 ? 4.483 -3.644 16.878 1.00 96.50 202 VAL A C 1
ATOM 1563 O O . VAL A 1 202 ? 3.416 -3.789 17.469 1.00 96.50 202 VAL A O 1
ATOM 1566 N N . ALA A 1 203 ? 5.442 -2.844 17.351 1.00 96.75 203 ALA A N 1
ATOM 1567 C CA . ALA A 1 203 ? 5.291 -2.068 18.584 1.00 96.75 203 ALA A CA 1
ATOM 1568 C C . ALA A 1 203 ? 4.388 -0.825 18.427 1.00 96.75 203 ALA A C 1
ATOM 1570 O O . ALA A 1 203 ? 3.788 -0.376 19.402 1.00 96.75 203 ALA A O 1
ATOM 1571 N N . ALA A 1 204 ? 4.298 -0.258 17.223 1.00 97.44 204 ALA A N 1
ATOM 1572 C CA . ALA A 1 204 ? 3.575 0.982 16.946 1.00 97.44 204 ALA A CA 1
ATOM 1573 C C . ALA A 1 204 ? 2.108 0.768 16.535 1.00 97.44 204 ALA A C 1
ATOM 1575 O O . ALA A 1 204 ? 1.265 1.626 16.791 1.00 97.44 204 ALA A O 1
ATOM 1576 N N . LEU A 1 205 ? 1.790 -0.370 15.912 1.00 98.25 205 LEU A N 1
ATOM 1577 C CA . LEU A 1 205 ? 0.527 -0.576 15.203 1.00 98.25 205 LEU A CA 1
ATOM 1578 C C . LEU A 1 205 ? -0.702 -0.525 16.118 1.00 98.25 205 LEU A C 1
ATOM 1580 O O . LEU A 1 205 ? -1.677 0.148 15.794 1.00 98.25 205 LEU A O 1
ATOM 1584 N N . ALA A 1 206 ? -0.669 -1.204 17.267 1.00 98.44 206 ALA A N 1
ATOM 1585 C CA . ALA A 1 206 ? -1.792 -1.182 18.205 1.00 98.44 206 ALA A CA 1
ATOM 1586 C C . ALA A 1 206 ? -2.071 0.240 18.751 1.00 98.44 206 ALA A C 1
ATOM 1588 O O . ALA A 1 206 ? -3.207 0.691 18.600 1.00 98.44 206 ALA A O 1
ATOM 1589 N N . PRO A 1 207 ? -1.073 0.983 19.278 1.00 98.44 207 PRO A N 1
ATOM 1590 C CA . PRO A 1 207 ? -1.257 2.383 19.670 1.00 98.44 207 PRO A CA 1
ATOM 1591 C C . PRO A 1 207 ? -1.709 3.306 18.529 1.00 98.44 207 PRO A C 1
ATOM 1593 O O . PRO A 1 207 ? -2.518 4.200 18.758 1.00 98.44 207 PRO A O 1
ATOM 1596 N N . MET A 1 208 ? -1.224 3.094 17.297 1.00 98.38 208 MET A N 1
ATOM 1597 C CA . MET A 1 208 ? -1.697 3.845 16.126 1.00 98.38 208 MET A CA 1
ATOM 1598 C C . MET A 1 208 ? -3.197 3.635 15.911 1.00 98.38 208 MET A C 1
ATOM 1600 O O . MET A 1 208 ? -3.935 4.608 15.768 1.00 98.38 208 MET A O 1
ATOM 1604 N N . ILE A 1 209 ? -3.644 2.374 15.883 1.00 98.69 209 ILE A N 1
ATOM 1605 C CA . ILE A 1 209 ? -5.052 2.022 15.663 1.00 98.69 209 ILE A CA 1
ATOM 1606 C C . ILE A 1 209 ? -5.942 2.646 16.740 1.00 98.69 209 ILE A C 1
ATOM 1608 O O . ILE A 1 209 ? -6.973 3.232 16.407 1.00 98.69 209 ILE A O 1
ATOM 1612 N N . ASP A 1 210 ? -5.537 2.540 18.007 1.00 98.62 210 ASP A N 1
ATOM 1613 C CA . ASP A 1 210 ? -6.292 3.096 19.130 1.00 98.62 210 ASP A CA 1
ATOM 1614 C C . ASP A 1 210 ? -6.393 4.622 19.018 1.00 98.62 210 ASP A C 1
ATOM 1616 O O . ASP A 1 210 ? -7.498 5.161 18.995 1.00 98.62 210 ASP A O 1
ATOM 1620 N N . GLY A 1 211 ? -5.267 5.314 18.810 1.00 98.56 211 GLY A N 1
ATOM 1621 C CA . GLY A 1 211 ? -5.256 6.772 18.680 1.00 98.56 211 GLY A CA 1
ATOM 1622 C C . GLY A 1 211 ? -6.068 7.283 17.484 1.00 98.56 211 GLY A C 1
ATOM 1623 O O . GLY A 1 211 ? -6.795 8.268 17.599 1.00 98.56 211 GLY A O 1
ATOM 1624 N N . MET A 1 212 ? -6.022 6.599 16.334 1.00 98.50 212 MET A N 1
ATOM 1625 C CA . MET A 1 212 ? -6.845 6.979 15.177 1.00 98.50 212 MET A CA 1
ATOM 1626 C C . MET A 1 212 ? -8.343 6.833 15.476 1.00 98.50 212 MET A C 1
ATOM 1628 O O . MET A 1 212 ? -9.135 7.697 15.092 1.00 98.50 212 MET A O 1
ATOM 1632 N N . ARG A 1 213 ? -8.742 5.782 16.198 1.00 98.38 213 ARG A N 1
ATOM 1633 C CA . ARG A 1 213 ? -10.138 5.578 16.605 1.00 98.38 213 ARG A CA 1
ATOM 1634 C C . ARG A 1 213 ? -10.602 6.585 17.648 1.00 98.38 213 ARG A C 1
ATOM 1636 O O . ARG A 1 213 ? -11.722 7.073 17.537 1.00 98.38 213 ARG A O 1
ATOM 1643 N N . GLU A 1 214 ? -9.753 6.943 18.606 1.00 98.38 214 GLU A N 1
ATOM 1644 C CA . GLU A 1 214 ? -10.031 8.008 19.581 1.00 98.38 214 GLU A CA 1
ATOM 1645 C C . GLU A 1 214 ? -10.261 9.363 18.892 1.00 98.38 214 GLU A C 1
ATOM 1647 O O . GLU A 1 214 ? -11.137 10.129 19.287 1.00 98.38 214 GLU A O 1
ATOM 1652 N N . MET A 1 215 ? -9.555 9.626 17.788 1.00 97.56 215 MET A N 1
ATOM 1653 C CA . MET A 1 215 ? -9.791 10.785 16.916 1.00 97.56 215 MET A CA 1
ATOM 1654 C C . MET A 1 215 ? -11.042 10.650 16.021 1.00 97.56 215 MET A C 1
ATOM 1656 O O . MET A 1 215 ? -11.306 11.522 15.182 1.00 97.56 215 MET A O 1
ATOM 1660 N N . GLY A 1 216 ? -11.810 9.568 16.160 1.00 97.62 216 GLY A N 1
ATOM 1661 C CA . GLY A 1 216 ? -13.038 9.304 15.414 1.00 97.62 216 GLY A CA 1
ATOM 1662 C C . GLY A 1 216 ? -12.814 8.851 13.972 1.00 97.62 216 GLY A C 1
ATOM 1663 O O . GLY A 1 216 ? -13.671 9.124 13.129 1.00 97.62 216 GLY A O 1
ATOM 1664 N N . TYR A 1 217 ? -11.669 8.232 13.659 1.00 97.88 217 TYR A N 1
ATOM 1665 C CA . TYR A 1 217 ? -11.429 7.634 12.346 1.00 97.88 217 TYR A CA 1
ATOM 1666 C C . TYR A 1 217 ? -11.855 6.165 12.287 1.00 97.88 217 TYR A C 1
ATOM 1668 O O . TYR A 1 217 ? -11.566 5.369 13.181 1.00 97.88 217 TYR A O 1
ATOM 1676 N N . GLU A 1 218 ? -12.491 5.79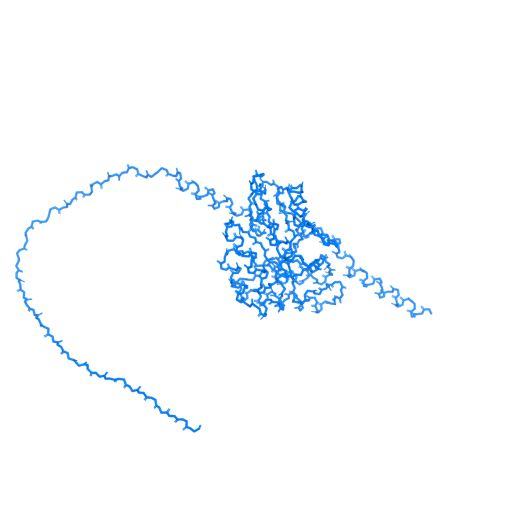5 11.181 1.00 96.50 218 GLU A N 1
ATOM 1677 C CA . GLU A 1 218 ? -12.734 4.407 10.793 1.00 96.50 218 GLU A CA 1
ATOM 1678 C C . GLU A 1 218 ? -11.545 3.867 9.986 1.00 96.50 218 GLU A C 1
ATOM 1680 O O . GLU A 1 218 ? -11.014 4.561 9.116 1.00 96.50 218 GLU A O 1
ATOM 1685 N N . LEU A 1 219 ? -11.124 2.630 10.259 1.00 97.50 219 LEU A N 1
ATOM 1686 C CA . LEU A 1 219 ? -10.019 1.985 9.546 1.00 97.50 219 LEU A CA 1
ATOM 1687 C C . LEU A 1 219 ? -10.556 1.012 8.503 1.00 97.50 219 LEU A C 1
ATOM 1689 O O . LEU A 1 219 ? -11.235 0.048 8.861 1.00 97.50 219 LEU A O 1
ATOM 1693 N N . VAL A 1 220 ? -10.229 1.268 7.238 1.00 97.44 220 VAL A N 1
ATOM 1694 C CA . VAL A 1 220 ? -10.875 0.630 6.086 1.00 97.44 220 VAL A CA 1
ATOM 1695 C C . VAL A 1 220 ? -9.876 0.102 5.050 1.00 97.44 220 VAL A C 1
ATOM 1697 O O . VAL A 1 220 ? -8.698 0.465 5.020 1.00 97.44 220 VAL A O 1
ATOM 1700 N N . THR A 1 221 ? -10.410 -0.724 4.152 1.00 98.31 221 THR A N 1
ATOM 1701 C CA . THR A 1 221 ? -9.967 -0.919 2.761 1.00 98.31 221 THR A CA 1
ATOM 1702 C C . THR A 1 221 ? -9.289 0.251 2.040 1.00 98.31 221 THR A C 1
ATOM 1704 O O . THR A 1 221 ? -9.837 1.343 2.138 1.00 98.31 221 THR A O 1
ATOM 1707 N N . VAL A 1 222 ? -8.261 0.099 1.187 1.00 98.06 222 VAL A N 1
ATOM 1708 C CA . VAL A 1 222 ? -8.034 1.117 0.133 1.00 98.06 222 VAL A CA 1
ATOM 1709 C C . VAL A 1 222 ? -9.219 1.097 -0.833 1.00 98.06 222 VAL A C 1
ATOM 1711 O O . VAL A 1 222 ? -9.751 2.154 -1.170 1.00 98.06 222 VAL A O 1
ATOM 1714 N N . GLY A 1 223 ? -9.684 -0.088 -1.229 1.00 96.88 223 GLY A N 1
ATOM 1715 C CA . GLY A 1 223 ? -10.900 -0.264 -2.017 1.00 96.88 223 GLY A CA 1
ATOM 1716 C C . GLY A 1 223 ? -12.105 0.407 -1.371 1.00 96.88 223 GLY A C 1
ATOM 1717 O O . GLY A 1 223 ? -12.754 1.233 -2.007 1.00 96.88 223 GLY A O 1
ATOM 1718 N N . ASP A 1 224 ? -12.352 0.134 -0.093 1.00 95.56 224 ASP A N 1
ATOM 1719 C CA . ASP A 1 224 ? -13.489 0.710 0.629 1.00 95.56 224 ASP A CA 1
ATOM 1720 C C . ASP A 1 224 ? -13.378 2.225 0.823 1.00 95.56 224 ASP A C 1
ATOM 1722 O O . ASP A 1 224 ? -14.376 2.936 0.684 1.00 95.56 224 ASP A O 1
ATOM 1726 N N . LEU A 1 225 ? -12.166 2.736 1.073 1.00 95.88 225 LEU A N 1
ATOM 1727 C CA . LEU A 1 225 ? -11.894 4.170 1.157 1.00 95.88 225 LEU A CA 1
ATOM 1728 C C . LEU A 1 225 ? -12.256 4.893 -0.147 1.00 95.88 225 LEU A C 1
ATOM 1730 O O . LEU A 1 225 ? -12.736 6.025 -0.114 1.00 95.88 225 LEU A O 1
ATOM 1734 N N . LEU A 1 226 ? -11.997 4.262 -1.294 1.00 94.50 226 LEU A N 1
ATOM 1735 C CA . LEU A 1 226 ? -12.211 4.858 -2.614 1.00 94.50 226 LEU A CA 1
ATOM 1736 C C . LEU A 1 226 ? -13.616 4.625 -3.166 1.00 94.50 226 LEU A C 1
ATOM 1738 O O . LEU A 1 226 ? -14.121 5.486 -3.883 1.00 94.50 226 LEU A O 1
ATOM 1742 N N . ASP A 1 227 ? -14.223 3.485 -2.849 1.00 90.88 227 ASP A N 1
ATOM 1743 C CA . ASP A 1 227 ? -15.549 3.112 -3.335 1.00 90.88 227 ASP A CA 1
ATOM 1744 C C . ASP A 1 227 ? -16.672 3.598 -2.399 1.00 90.88 227 ASP A C 1
ATOM 1746 O O . ASP A 1 227 ? -17.827 3.640 -2.812 1.00 90.88 227 ASP A O 1
ATOM 1750 N N . GLY A 1 228 ? -16.360 3.947 -1.144 1.00 71.69 228 GLY A N 1
ATOM 1751 C CA . GLY A 1 228 ? -17.339 4.390 -0.148 1.00 71.69 228 GLY A CA 1
ATOM 1752 C C . GLY A 1 228 ? -18.221 3.267 0.415 1.00 71.69 228 GLY A C 1
ATOM 1753 O O . GLY A 1 228 ? -19.305 3.547 0.914 1.00 71.69 228 GLY A O 1
ATOM 1754 N N . ARG A 1 229 ? -17.795 1.999 0.353 1.00 57.53 229 ARG A N 1
ATOM 1755 C CA . ARG A 1 229 ? -18.689 0.840 0.564 1.00 57.53 229 ARG A CA 1
ATOM 1756 C C . ARG A 1 229 ? -18.951 0.450 2.027 1.00 57.53 229 ARG A C 1
ATOM 1758 O O . ARG A 1 229 ? -20.045 -0.010 2.329 1.00 57.53 229 ARG A O 1
ATOM 1765 N N . GLU A 1 230 ? -18.027 0.676 2.964 1.00 54.62 230 GLU A N 1
ATOM 1766 C CA . GLU A 1 230 ? -18.204 0.157 4.341 1.00 54.62 230 GLU A CA 1
ATOM 1767 C C . GLU A 1 230 ? -19.311 0.845 5.153 1.00 54.62 230 GLU A C 1
ATOM 1769 O O . GLU A 1 230 ? -20.023 0.181 5.911 1.00 54.62 230 GLU A O 1
ATOM 1774 N N . ALA A 1 231 ? -19.509 2.155 4.979 1.00 49.22 231 ALA A N 1
ATOM 1775 C CA . ALA A 1 231 ? -20.562 2.846 5.719 1.00 49.22 231 ALA A CA 1
ATOM 1776 C C . ALA A 1 231 ? -21.955 2.586 5.141 1.00 49.22 231 ALA A C 1
ATOM 1778 O O . ALA A 1 231 ? -22.911 2.703 5.894 1.00 49.22 231 ALA A O 1
ATOM 1779 N N . ASP A 1 232 ? -22.080 2.205 3.866 1.00 45.59 232 ASP A N 1
ATOM 1780 C CA . ASP A 1 232 ? -23.381 1.865 3.279 1.00 45.59 232 ASP A CA 1
ATOM 1781 C C . ASP A 1 232 ? -23.866 0.534 3.860 1.00 45.59 232 ASP A C 1
ATOM 1783 O O . ASP A 1 232 ? -24.984 0.461 4.355 1.00 45.59 232 ASP A O 1
ATOM 1787 N N . GLU A 1 233 ? -22.985 -0.465 3.977 1.00 50.53 233 GLU A N 1
ATOM 1788 C CA . GLU A 1 233 ? -23.343 -1.734 4.616 1.00 50.53 233 GLU A CA 1
ATOM 1789 C C . GLU A 1 233 ? -23.534 -1.612 6.140 1.00 50.53 233 GLU A C 1
ATOM 1791 O O . GLU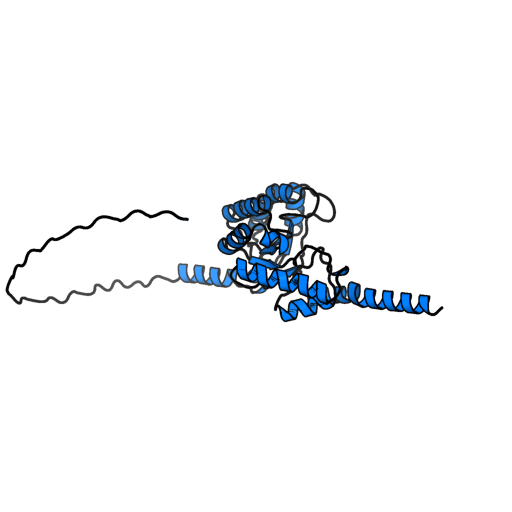 A 1 233 ? -24.300 -2.368 6.735 1.00 50.53 233 GLU A O 1
ATOM 1796 N N . ARG A 1 234 ? -22.829 -0.693 6.823 1.00 53.06 234 ARG A N 1
ATOM 1797 C CA . ARG A 1 234 ? -23.059 -0.422 8.256 1.00 53.06 234 ARG A CA 1
ATOM 1798 C C . ARG A 1 234 ? -24.316 0.419 8.477 1.00 53.06 234 ARG A C 1
ATOM 1800 O O . ARG A 1 234 ? -25.013 0.173 9.453 1.00 53.06 234 ARG A O 1
ATOM 1807 N N . ALA A 1 235 ? -24.619 1.374 7.600 1.00 48.09 235 ALA A N 1
ATOM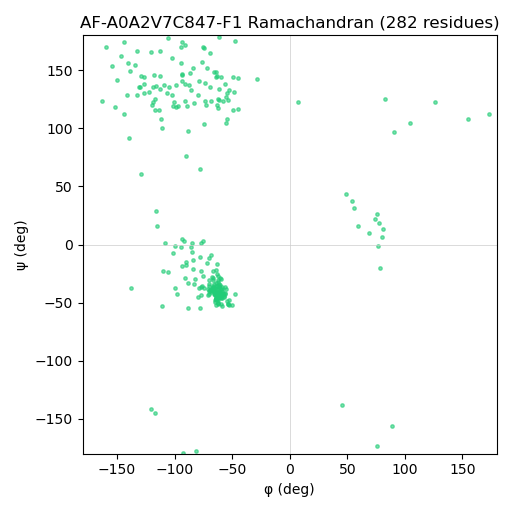 1808 C CA . ALA A 1 235 ? -25.868 2.128 7.618 1.00 48.09 235 ALA A CA 1
ATOM 1809 C C . ALA A 1 235 ? -27.059 1.216 7.311 1.00 48.09 235 ALA A C 1
ATOM 1811 O O . ALA A 1 235 ? -28.049 1.298 8.025 1.00 48.09 235 ALA A O 1
ATOM 1812 N N . GLU A 1 236 ? -26.937 0.290 6.356 1.00 46.84 236 GLU A N 1
ATOM 1813 C CA . GLU A 1 236 ? -27.921 -0.773 6.123 1.00 46.84 236 GLU A CA 1
ATOM 1814 C C . GLU A 1 236 ? -28.048 -1.694 7.336 1.00 46.84 236 GLU A C 1
ATOM 1816 O O . GLU A 1 236 ? -29.158 -1.908 7.800 1.00 46.84 236 GLU A O 1
ATOM 1821 N N . ARG A 1 237 ? -26.946 -2.177 7.930 1.00 53.84 237 ARG A N 1
ATOM 1822 C CA . ARG A 1 237 ? -27.008 -3.021 9.142 1.00 53.84 237 ARG A CA 1
ATOM 1823 C C . ARG A 1 237 ? -27.603 -2.301 10.356 1.00 53.84 237 ARG A C 1
ATOM 1825 O O . ARG A 1 237 ? -28.283 -2.931 11.158 1.00 53.84 237 ARG A O 1
ATOM 1832 N N . VAL A 1 238 ? -27.353 -1.001 10.520 1.00 53.16 238 VAL A N 1
ATOM 1833 C CA . VAL A 1 238 ? -27.961 -0.190 11.589 1.00 53.16 238 VAL A CA 1
ATOM 1834 C C . VAL A 1 238 ? -29.430 0.102 11.277 1.00 53.16 238 VAL A C 1
ATOM 1836 O O . VAL A 1 238 ? -30.249 0.061 12.190 1.00 53.16 238 VAL A O 1
ATOM 1839 N N . ALA A 1 239 ? -29.787 0.346 10.014 1.00 52.75 239 ALA A N 1
ATOM 1840 C CA . ALA A 1 239 ? -31.171 0.546 9.587 1.00 52.75 239 ALA A CA 1
ATOM 1841 C C . ALA A 1 239 ? -32.007 -0.737 9.724 1.00 52.75 239 ALA A C 1
ATOM 1843 O O . ALA A 1 239 ? -33.137 -0.675 10.191 1.00 52.75 239 ALA A O 1
ATOM 1844 N N . ASP A 1 240 ? -31.431 -1.896 9.408 1.00 52.59 240 ASP A N 1
ATOM 1845 C CA . ASP A 1 240 ? -32.047 -3.217 9.573 1.00 52.59 240 ASP A CA 1
ATOM 1846 C C . ASP A 1 240 ? -32.196 -3.583 11.062 1.00 52.59 240 ASP A C 1
ATOM 1848 O O . ASP A 1 240 ? -33.251 -4.025 11.506 1.00 52.59 240 ASP A O 1
ATOM 1852 N N . ALA A 1 241 ? -31.193 -3.268 11.893 1.00 53.66 241 ALA A N 1
ATOM 1853 C CA . ALA A 1 241 ? -31.264 -3.460 13.346 1.00 53.66 241 ALA A CA 1
ATOM 1854 C C . ALA A 1 241 ? -32.202 -2.472 14.075 1.00 53.66 241 ALA A C 1
ATOM 1856 O O . ALA A 1 241 ? -32.546 -2.704 15.234 1.00 53.66 241 ALA A O 1
ATOM 1857 N N . THR A 1 242 ? -32.593 -1.364 13.434 1.00 53.72 242 THR A N 1
ATOM 1858 C CA . THR A 1 242 ? -33.535 -0.362 13.980 1.00 53.72 242 THR A CA 1
ATOM 1859 C C . THR A 1 242 ? -34.901 -0.381 13.296 1.00 53.72 242 THR A C 1
ATOM 1861 O O . THR A 1 242 ? -35.786 0.383 13.690 1.00 53.72 242 THR A O 1
ATOM 1864 N N . ALA A 1 243 ? -35.112 -1.277 12.327 1.00 49.62 243 ALA A N 1
ATOM 1865 C CA . ALA A 1 243 ? -36.426 -1.528 11.762 1.00 49.62 243 ALA A CA 1
ATOM 1866 C C . ALA A 1 243 ? -37.355 -2.063 12.872 1.00 49.62 243 ALA A C 1
ATOM 1868 O O . ALA A 1 243 ? -37.006 -3.033 13.552 1.00 49.62 243 ALA A O 1
ATOM 1869 N N . PRO A 1 244 ? -38.524 -1.442 13.113 1.00 47.69 244 PRO A N 1
ATOM 1870 C CA . PRO A 1 244 ? -39.457 -1.934 14.113 1.00 47.69 244 PRO A CA 1
ATOM 1871 C C . PRO A 1 244 ? -39.927 -3.335 13.712 1.00 47.69 244 PRO A C 1
ATOM 1873 O O . PRO A 1 244 ? -40.535 -3.514 12.658 1.00 47.69 244 PRO A O 1
ATOM 1876 N N . GLY A 1 245 ? -39.619 -4.326 14.553 1.00 45.81 245 GLY A N 1
ATOM 1877 C CA . GLY A 1 245 ? -40.113 -5.687 14.386 1.00 45.81 245 GLY A CA 1
ATOM 1878 C C . GLY A 1 245 ? -41.636 -5.687 14.295 1.00 45.81 245 GLY A C 1
ATOM 1879 O O . GLY A 1 245 ? -42.306 -5.062 15.119 1.00 45.81 245 GLY A O 1
ATOM 1880 N N . ASP A 1 246 ? -42.159 -6.371 13.281 1.00 40.56 246 ASP A N 1
ATOM 1881 C CA . ASP A 1 246 ? -43.590 -6.512 13.013 1.00 40.56 246 ASP A CA 1
ATOM 1882 C C . ASP A 1 246 ? -44.336 -6.947 14.292 1.00 40.56 246 ASP A C 1
ATOM 1884 O O . ASP A 1 246 ? -44.103 -8.054 14.797 1.00 40.56 246 ASP A O 1
ATOM 1888 N N . PRO A 1 247 ? -45.245 -6.130 14.856 1.00 52.31 247 PRO A N 1
ATOM 1889 C CA . PRO A 1 247 ? -46.001 -6.523 16.024 1.00 52.31 247 PRO A CA 1
ATOM 1890 C C . PRO A 1 247 ? -47.283 -7.199 15.554 1.00 52.31 247 PRO A C 1
ATOM 1892 O O . PRO A 1 247 ? -48.354 -6.608 15.615 1.00 52.31 247 PRO A O 1
ATOM 1895 N N . VAL A 1 248 ? -47.212 -8.447 15.090 1.00 39.88 248 VAL A N 1
ATOM 1896 C CA . VAL A 1 248 ? -48.435 -9.248 14.955 1.00 39.88 248 VAL A CA 1
ATOM 1897 C C . VAL A 1 248 ? -48.189 -10.684 15.383 1.00 39.88 248 VAL A C 1
ATOM 1899 O O . VAL A 1 248 ? -47.892 -11.578 14.593 1.00 39.88 248 VAL A O 1
ATOM 1902 N N . GLY A 1 249 ? -48.448 -10.919 16.669 1.00 43.94 249 GLY A N 1
ATOM 1903 C CA . GLY A 1 249 ? -49.024 -12.184 17.083 1.00 43.94 249 GLY A CA 1
ATOM 1904 C C . GLY A 1 249 ? -50.308 -12.416 16.290 1.00 43.94 249 GLY A C 1
ATOM 1905 O O . GLY A 1 249 ? -51.324 -11.766 16.521 1.00 43.94 249 GLY A O 1
ATOM 1906 N N . ARG A 1 250 ? -50.266 -13.357 15.349 1.00 38.50 250 ARG A N 1
ATOM 1907 C CA . ARG A 1 250 ? -51.466 -14.008 14.837 1.00 38.50 250 ARG A CA 1
ATOM 1908 C C . ARG A 1 250 ? -51.417 -15.441 15.332 1.00 38.50 250 ARG A C 1
ATOM 1910 O O . ARG A 1 250 ? -50.696 -16.276 14.797 1.00 38.50 250 ARG A O 1
ATOM 1917 N N . VAL A 1 251 ? -52.172 -15.696 16.396 1.00 41.78 251 VAL A N 1
ATOM 1918 C CA . VAL A 1 251 ? -52.581 -17.045 16.778 1.00 41.78 251 VAL A CA 1
ATOM 1919 C C . VAL A 1 251 ? -53.274 -17.637 15.553 1.00 41.78 251 VAL A C 1
ATOM 1921 O O . VAL A 1 251 ? -54.387 -17.241 15.208 1.00 41.78 251 VAL A O 1
ATOM 1924 N N . VAL A 1 252 ? -52.594 -18.537 14.848 1.00 37.28 252 VAL A N 1
ATOM 1925 C CA . VAL A 1 252 ? -53.250 -19.389 13.861 1.00 37.28 252 VAL A CA 1
ATOM 1926 C C . VAL A 1 252 ? -54.015 -20.427 14.666 1.00 37.28 252 VAL A C 1
ATOM 1928 O O . VAL A 1 252 ? -53.431 -21.330 15.263 1.00 37.28 252 VAL A O 1
ATOM 1931 N N . ALA A 1 253 ? -55.330 -20.237 14.742 1.00 39.22 253 ALA A N 1
ATOM 1932 C CA . ALA A 1 253 ? -56.248 -21.226 15.272 1.00 39.22 253 ALA A CA 1
ATOM 1933 C C . ALA A 1 253 ? -56.064 -22.546 14.508 1.00 39.22 253 ALA A C 1
ATOM 1935 O O . ALA A 1 253 ? -56.113 -22.579 13.276 1.00 39.22 253 ALA A O 1
ATOM 1936 N N . MET A 1 254 ? -55.838 -23.626 15.255 1.00 37.28 254 MET A N 1
ATOM 1937 C CA . MET A 1 254 ? -55.868 -24.982 14.724 1.00 37.28 254 MET A CA 1
ATOM 1938 C C . MET A 1 254 ? -57.264 -25.294 14.172 1.00 37.28 254 MET A C 1
ATOM 1940 O O . MET A 1 254 ? -58.244 -25.074 14.888 1.00 37.28 254 MET A O 1
ATOM 1944 N N . PRO A 1 255 ? -57.393 -25.872 12.968 1.00 38.38 255 PRO A N 1
ATOM 1945 C CA . PRO A 1 255 ? -58.615 -26.563 12.612 1.00 38.38 255 PRO A CA 1
ATOM 1946 C C . PRO A 1 255 ? -58.661 -27.896 13.367 1.00 38.38 255 PRO A C 1
ATOM 1948 O O . PRO A 1 255 ? -57.752 -28.725 13.283 1.00 38.38 255 PRO A O 1
ATOM 1951 N N . THR A 1 256 ? -59.736 -28.079 14.126 1.00 41.47 256 THR A N 1
ATOM 1952 C CA . THR A 1 256 ? -60.175 -29.361 14.670 1.00 41.47 256 THR A CA 1
ATOM 1953 C C . THR A 1 256 ? -60.402 -30.344 13.523 1.00 41.47 256 THR A C 1
ATOM 1955 O O . THR A 1 256 ? -61.187 -30.077 12.615 1.00 41.47 256 THR A O 1
ATOM 1958 N N . ILE A 1 257 ? -59.725 -31.493 13.566 1.00 39.47 257 ILE A N 1
ATOM 1959 C CA . ILE A 1 257 ? -60.079 -32.652 12.743 1.00 39.47 257 ILE A CA 1
ATOM 1960 C C . ILE A 1 257 ? -60.593 -33.728 13.686 1.00 39.47 257 ILE A C 1
ATOM 1962 O O . ILE A 1 257 ? -59.842 -34.318 14.462 1.00 39.47 257 ILE A O 1
ATOM 1966 N N . ASP A 1 258 ? -61.903 -33.927 13.606 1.00 37.44 258 ASP A N 1
ATOM 1967 C CA . ASP A 1 258 ? -62.618 -35.027 14.223 1.00 37.44 258 ASP A CA 1
ATOM 1968 C C . ASP A 1 258 ? -62.350 -36.342 13.473 1.00 37.44 258 ASP A C 1
ATOM 1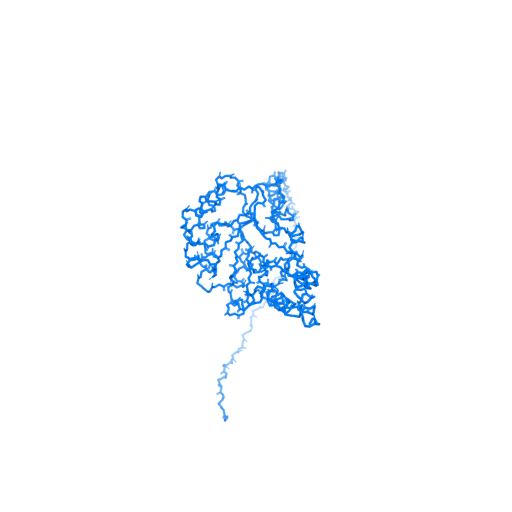970 O O . ASP A 1 258 ? -62.302 -36.397 12.245 1.00 37.44 258 ASP A O 1
ATOM 1974 N N . GLY A 1 259 ? -62.180 -37.388 14.278 1.00 33.25 259 GLY A N 1
ATOM 1975 C CA . GLY A 1 259 ? -62.205 -38.828 14.013 1.00 33.25 259 GLY A CA 1
ATOM 1976 C C . GLY A 1 259 ? -62.296 -39.386 12.586 1.00 33.25 259 GLY A C 1
ATOM 1977 O O . GLY A 1 259 ? -63.342 -39.347 11.946 1.00 33.25 259 GLY A O 1
ATOM 1978 N N . ALA A 1 260 ? -61.300 -40.205 12.231 1.00 37.22 260 ALA A N 1
ATOM 1979 C CA . ALA A 1 260 ? -61.544 -41.450 11.502 1.00 37.22 260 ALA A CA 1
ATOM 1980 C C . ALA A 1 260 ? -60.614 -42.567 12.002 1.00 37.22 260 ALA A C 1
ATOM 1982 O O . ALA A 1 260 ? -59.405 -42.410 12.150 1.00 37.22 260 ALA A O 1
ATOM 1983 N N . ARG A 1 261 ? -61.244 -43.696 12.317 1.00 38.03 261 ARG A N 1
ATOM 1984 C CA . ARG A 1 261 ? -60.698 -44.916 12.914 1.00 38.03 261 ARG A CA 1
ATOM 1985 C C . ARG A 1 261 ? -59.822 -45.688 11.922 1.00 38.03 261 ARG A C 1
ATOM 1987 O O . ARG A 1 261 ? -60.172 -45.786 10.754 1.00 38.03 261 ARG A O 1
ATOM 1994 N N . GLY A 1 262 ? -58.854 -46.437 12.455 1.00 32.16 262 GLY A N 1
ATOM 1995 C CA . GLY A 1 262 ? -58.747 -47.854 12.092 1.00 32.16 262 GLY A CA 1
ATOM 1996 C C . GLY A 1 262 ? -57.406 -48.373 11.567 1.00 32.16 262 GLY A C 1
ATOM 1997 O O . GLY A 1 262 ? -56.956 -48.027 10.486 1.00 32.16 262 GLY A O 1
ATOM 1998 N N . SER A 1 263 ? -56.922 -49.385 12.291 1.00 38.25 263 SER A N 1
ATOM 1999 C CA . SER A 1 263 ? -56.110 -50.521 11.836 1.00 38.25 263 SER A CA 1
ATOM 2000 C C . SER A 1 263 ? -54.584 -50.395 11.858 1.00 38.25 263 SER A C 1
ATOM 2002 O O . SER A 1 263 ? -53.919 -50.021 10.898 1.00 38.25 263 SER A O 1
ATOM 2004 N N . ALA A 1 264 ? -54.042 -50.932 12.950 1.00 38.94 264 ALA A N 1
ATOM 2005 C CA . ALA A 1 264 ? -52.707 -51.491 13.059 1.00 38.94 264 ALA A CA 1
ATOM 2006 C C . ALA A 1 264 ? -52.381 -52.486 11.929 1.00 38.94 264 ALA A C 1
ATOM 2008 O O . ALA A 1 264 ? -53.211 -53.322 11.568 1.00 38.94 264 ALA A O 1
ATOM 2009 N N . ARG A 1 265 ? -51.122 -52.494 11.477 1.00 39.69 265 ARG A N 1
ATOM 2010 C CA . ARG A 1 265 ? -50.427 -53.730 11.096 1.00 39.69 265 ARG A CA 1
ATOM 2011 C C . ARG A 1 265 ? -48.917 -53.597 11.279 1.00 39.69 265 ARG A C 1
ATOM 2013 O O . ARG A 1 265 ? -48.239 -52.769 10.687 1.00 39.69 265 ARG A O 1
ATOM 2020 N N . THR A 1 266 ? -48.450 -54.465 12.157 1.00 40.88 266 THR A N 1
ATOM 2021 C CA . THR A 1 266 ? -47.092 -54.905 12.450 1.00 40.88 266 THR A CA 1
ATOM 2022 C C . THR A 1 266 ? -46.246 -55.211 11.210 1.00 40.88 266 THR A C 1
ATOM 2024 O O . THR A 1 266 ? -46.715 -55.869 10.285 1.00 40.88 266 THR A O 1
ATOM 2027 N N . ARG A 1 267 ? -44.945 -54.886 11.267 1.00 36.81 267 ARG A N 1
ATOM 2028 C CA . ARG A 1 267 ? -43.858 -55.806 10.874 1.00 36.81 267 ARG A CA 1
ATOM 2029 C C . ARG A 1 267 ? -42.505 -55.338 11.422 1.00 36.81 267 ARG A C 1
ATOM 2031 O O . ARG A 1 267 ? -42.068 -54.218 11.196 1.00 36.81 267 ARG A O 1
ATOM 2038 N N . ARG A 1 268 ? -41.881 -56.239 12.181 1.00 41.06 268 ARG A N 1
ATOM 2039 C CA . ARG A 1 268 ? -40.521 -56.182 12.743 1.00 41.06 268 ARG A CA 1
ATOM 2040 C C . ARG A 1 268 ? -39.529 -56.884 11.764 1.00 41.06 268 ARG A C 1
ATOM 2042 O O . ARG A 1 268 ? -39.972 -57.317 10.701 1.00 41.06 268 ARG A O 1
ATOM 2049 N N . PRO A 1 269 ? -38.214 -56.977 12.053 1.00 53.78 269 PRO A N 1
ATOM 2050 C CA . PRO A 1 269 ? -37.124 -56.606 11.146 1.00 53.78 269 PRO A CA 1
ATOM 2051 C C . PRO A 1 269 ? -36.391 -57.812 10.527 1.00 53.78 269 PRO A C 1
ATOM 2053 O O . PRO A 1 269 ? -36.625 -58.957 10.915 1.00 53.78 269 PRO A O 1
ATOM 2056 N N . ARG A 1 270 ? -35.415 -57.562 9.641 1.00 41.72 270 ARG A N 1
ATOM 2057 C CA . ARG A 1 270 ? -34.344 -58.531 9.349 1.00 41.72 270 ARG A CA 1
ATOM 2058 C C . ARG A 1 270 ? -32.951 -57.898 9.366 1.00 41.72 270 ARG A C 1
ATOM 2060 O O . ARG A 1 270 ? -32.703 -56.880 8.734 1.00 41.72 270 ARG A O 1
ATOM 2067 N N . GLN A 1 271 ? -32.095 -58.565 10.135 1.00 40.69 271 GLN A N 1
ATOM 2068 C CA . GLN A 1 271 ? -30.640 -58.465 10.229 1.00 40.69 271 GLN A CA 1
ATOM 2069 C C . GLN A 1 271 ? -29.948 -58.991 8.958 1.00 40.69 271 GLN A C 1
ATOM 2071 O O . GLN A 1 271 ? -30.532 -59.815 8.253 1.00 40.69 271 GLN A O 1
ATOM 2076 N N . GLY A 1 272 ? -28.658 -58.668 8.784 1.00 35.22 272 GLY A N 1
ATOM 2077 C CA . GLY A 1 272 ? -27.710 -59.647 8.234 1.00 35.22 272 GLY A CA 1
ATOM 2078 C C . GLY A 1 272 ? -26.458 -59.117 7.525 1.00 35.22 272 GLY A C 1
ATOM 2079 O O . GLY A 1 272 ? -26.550 -58.721 6.373 1.00 35.22 272 GLY A O 1
ATOM 2080 N N . GLY A 1 273 ? -25.301 -59.273 8.191 1.00 37.34 273 GLY A N 1
ATOM 2081 C CA . GLY A 1 273 ? -23.965 -59.519 7.605 1.00 37.34 273 GLY A CA 1
ATOM 2082 C C . GLY A 1 273 ? -23.197 -58.284 7.106 1.00 37.34 273 GLY A C 1
ATOM 2083 O O . GLY A 1 273 ? -23.711 -57.522 6.310 1.00 37.34 273 GLY A O 1
ATOM 2084 N N . GLY A 1 274 ? -21.959 -57.976 7.504 1.00 36.66 274 GLY A N 1
ATOM 2085 C CA . GLY A 1 274 ? -20.863 -58.826 7.977 1.00 36.66 274 GLY A CA 1
ATOM 2086 C C . GLY A 1 274 ? -19.808 -58.986 6.871 1.00 36.66 274 GLY A C 1
ATOM 2087 O O . GLY A 1 274 ? -20.030 -59.742 5.935 1.00 36.66 274 GLY A O 1
ATOM 2088 N N . GLY A 1 275 ? -18.660 -58.300 6.971 1.00 38.28 275 GLY A N 1
ATOM 2089 C CA . GLY A 1 275 ? -17.545 -58.474 6.026 1.00 38.28 275 GLY A CA 1
ATOM 2090 C C . GLY A 1 275 ? -16.387 -57.486 6.216 1.00 38.28 275 GLY A C 1
ATOM 2091 O O . GLY A 1 275 ? -16.543 -56.295 6.001 1.00 38.28 275 GLY A O 1
ATOM 2092 N N . ARG A 1 276 ? -15.234 -58.005 6.652 1.00 50.72 276 ARG A N 1
ATOM 2093 C CA . ARG A 1 276 ? -13.992 -57.341 7.114 1.00 50.72 276 ARG A CA 1
ATOM 2094 C C . ARG A 1 276 ? -13.108 -56.704 6.008 1.00 50.72 276 ARG A C 1
ATOM 2096 O O . ARG A 1 276 ? -13.301 -57.006 4.834 1.00 50.72 276 ARG A O 1
ATOM 2103 N N . PRO A 1 277 ? -12.086 -55.895 6.382 1.00 51.50 277 PRO A N 1
ATOM 2104 C CA . PRO A 1 277 ? -11.229 -55.142 5.459 1.00 51.50 277 PRO A CA 1
ATOM 2105 C C . PRO A 1 277 ? -10.057 -55.975 4.907 1.00 51.50 277 PRO A C 1
ATOM 2107 O O . PRO A 1 277 ? -9.544 -56.863 5.591 1.00 51.50 277 PRO A O 1
ATOM 2110 N N . ARG A 1 278 ? -9.573 -55.644 3.700 1.00 55.12 278 ARG A N 1
ATOM 2111 C CA . ARG A 1 278 ? -8.305 -56.157 3.147 1.00 55.12 278 ARG A CA 1
ATOM 2112 C C . ARG A 1 278 ? -7.199 -55.099 3.252 1.00 55.12 278 ARG A C 1
ATOM 2114 O O . ARG A 1 278 ? -7.385 -53.953 2.859 1.00 55.12 278 ARG A O 1
ATOM 2121 N N . ARG A 1 279 ? -6.065 -55.525 3.814 1.00 57.62 279 ARG A N 1
ATOM 2122 C CA . ARG A 1 279 ? -4.762 -54.839 3.897 1.00 57.62 279 ARG A CA 1
ATOM 2123 C C . ARG A 1 279 ? -3.874 -55.208 2.676 1.00 57.62 279 ARG A C 1
ATOM 2125 O O . ARG A 1 279 ? -4.293 -56.063 1.898 1.00 57.62 279 ARG A O 1
ATOM 2132 N N . PRO A 1 280 ? -2.706 -54.555 2.487 1.00 60.38 280 PRO A N 1
ATOM 2133 C CA . PRO A 1 280 ? -2.102 -54.282 1.177 1.00 60.38 280 PRO A CA 1
ATOM 2134 C C . PRO A 1 280 ? -1.074 -55.329 0.717 1.00 60.38 280 PRO A C 1
ATOM 2136 O O . PRO A 1 280 ? -0.619 -56.153 1.508 1.00 60.38 280 PRO A O 1
ATOM 2139 N N . SER A 1 281 ? -0.661 -55.229 -0.550 1.00 57.22 281 SER A N 1
ATOM 2140 C CA . SER A 1 281 ? 0.474 -55.956 -1.140 1.00 57.22 281 SER A CA 1
ATOM 2141 C C . SER A 1 281 ? 1.611 -54.983 -1.505 1.00 57.22 281 SER A C 1
ATOM 2143 O O . SER A 1 281 ? 1.306 -53.853 -1.894 1.00 57.22 281 SE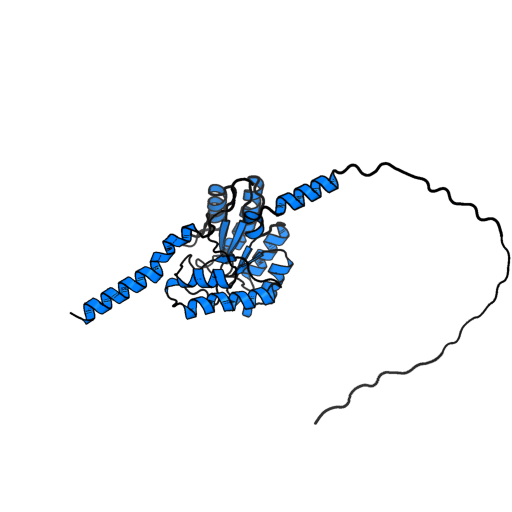R A O 1
ATOM 2145 N N . PRO A 1 282 ? 2.891 -55.386 -1.369 1.00 64.06 282 PRO A N 1
ATOM 2146 C CA . PRO A 1 282 ? 4.052 -54.554 -1.676 1.00 64.06 282 PRO A CA 1
ATOM 2147 C C . PRO A 1 282 ? 4.581 -54.755 -3.111 1.00 64.06 282 PRO A C 1
ATOM 2149 O O . PRO A 1 282 ? 4.100 -55.609 -3.851 1.00 64.06 282 PRO A O 1
ATOM 2152 N N . SER A 1 283 ? 5.565 -53.912 -3.424 1.00 45.31 283 SER A N 1
ATOM 2153 C CA . SER A 1 283 ? 6.293 -53.594 -4.661 1.00 45.31 283 SER A CA 1
ATOM 2154 C C . SER A 1 283 ? 6.829 -54.752 -5.522 1.00 45.31 283 SER A C 1
ATOM 2156 O O . SER A 1 283 ? 6.787 -55.922 -5.138 1.00 45.31 283 SER A O 1
ATOM 2158 N N . PRO A 1 284 ? 7.390 -54.403 -6.689 1.00 68.06 284 PRO A N 1
ATOM 2159 C CA . PRO A 1 284 ? 8.854 -54.435 -6.841 1.00 68.06 284 PRO A CA 1
ATOM 2160 C C . PRO A 1 284 ? 9.509 -53.048 -6.875 1.00 68.06 284 PRO A C 1
ATOM 2162 O O . PRO A 1 284 ? 8.885 -52.100 -7.401 1.00 68.06 284 PRO A O 1
#

pLDDT: mean 84.09, std 20.56, range [32.16, 98.75]

Mean predicted aligned error: 11.79 Å

Secondary structure (DSSP, 8-state):
-HHHHHHHHHHHHHHHHHTGGGGGGGGSBSS--TTS-EEEEEEES---TTHHHHHHHHHHHTT---EEEE-HHHHHH-HHHHHHHHHTTPEEEE--SS---GGG--HHHHHHHHHHHHHHHHHHHSS--SEE--GGG---HHHHHHHHHTT-EEB--SB-SSTTS---HHHHHHHHHHH--TTEEEEEESSSSSTTHHHHHHHHHHHHHHHHHHTTPEEE-HHHHHH-HHHHHHHHHHHHHHSPP-------PPPP-------------------PPPPP----

Foldseek 3Di:
DVVVVVVVVVVVVLCCFFVVCVVVCVQAAAFFDQPAQAEAEEAEADDDPPLLVLVLVLCVVLVFEHEYAYAQCRCVVCLVSLLSCLVSVHHYAHAFHHLDACSPPDLVVLLNRLVSSQVRSCVSNVHGHQEYEYRVNGDGPSNVVNCVVSNHGYYDFDAEQCPQEGDALVSSLVRCLVSRGRRGYYYAYRDDDHVCRSVRCSVNVNSNSVSSVVVVYGYDHPCCSHVVPPVVVVVVVVCVVPPPDDPDDDPPDDDDDDDDDDDDDDDDDDDDDDDDDDDDDDDD

Nearest PDB structures (foldseek):
  5o6y-assembly4_D  TM=9.369E-01  e=1.243E-20  Bacillus cereus ATCC 14579
  5o6y-assembly1_A  TM=9.073E-01  e=1.170E-20  Bacillus cereus ATCC 14579
  6hm9-assembly1_A  TM=9.290E-01  e=4.450E-19  Bacillus anthracis
  6hpa-assembly1_A  TM=9.271E-01  e=2.916E-18  Bacillus anthracis
  7bkf-assembly1_A  TM=9.269E-01  e=4.196E-18  Bacillus anthracis

Sequence (284 aa):
MILARLALGAAGAWAAYAWGPHLLTTGCVRRGPAARRSIALTFDDGPDAVWTERILDILVHKHARASFFLVGERAARVPETVRRIAAAGHEIASHGWSHRSLWLCGPRRTEDEIGRAHRLLGSLAGRPPRFFRPPWGMVNAAMFGALRRHQERCVLWSIQPEGLRPVAAAQQVGDVLHRAHPGAIVDLHDAEGTRGAPLRLVAALAPMIDGMREMGYELVTVGDLLDGREADERAERVADATAPGDPVGRVVAMPTIDGARGSARTRRPRQGGGGRPRRPSPSP

Radius of gyration: 28.69 Å; Cα contacts (8 Å, |Δi|>4): 465; chains: 1; bounding box: 94×74×53 Å